Protein AF-A0A3P7LAH2-F1 (afdb_monomer_lite)

Secondary structure (DSSP, 8-state):
---HHHHHHHHHHHHHHHHHHTS-HHHHHHHHHHHHHHHHH-B-TTSPBPS-EEETTTTEEE----------SSHHHHHHHHHHHHHHHHHHHHHHHHHHHHHHHHHHHHHHHHHHHHHHHHHHHHHHHHHHHHHHHHHHHHHHHHHHHHHHHHHHHHHHHHHHHHHHHHHHHHHHHHHHHHHHHHHHHHHHHHHHHHHHHHH-S-------------------------------PPPPPP--------

Sequence (250 aa):
QPDFVGDFCKAIAARVRGIVASVNFDRFHKNSASLIRQSVFGVDAEGKIRDRLVFPQNNLVVTSVDVQAVEPVDQRTRDALQKSVQLAIEITSNSQEAAARQEAERLDQEARGKLERQRIEDEAKAEEARRGLLELQVQLAALESTGQAKAEAQSRVDAALISTQAEDAELERLKIAREAELDYIQKKNQLELEHKKQDATLITDGRTPVNLLDATSGLIGQARSAVHVPQPEGQVALPEPTTEEADDDA

InterPro domains:
  IPR021870 Major vault protein, shoulder domain [PF11978] (2-74)
  IPR036013 Band 7/SPFH domain superfamily [G3DSA:3.30.479.30] (1-73)
  IPR039059 Major vault protein [PTHR14165] (2-200)

Foldseek 3Di:
DDDPPVVLCVVLVVLLVVQVVVDDPVVCVVCVQVSSQCSRQPADPVRDRDQWDADPVPRDIDRDDDDPDDDDPDPVVVVVVVVVVVVVVVVVVVVVVVVVVVVVVVVVVVVVVVVVVVVVVVVVVVVVVVVVVVVVVVVVVVVVVVVVVVVVVVVVVVVVVVVVVVVVVVVVVVVVVVVVVVVVVVVVVVVVVVVVVVVVVVVPPDDDDDDDDDDDDDDDDDDDDDDDDDDDDDDDDDDDDDDDDDDDDD

Organism: Dibothriocephalus latus (NCBI:txid60516)

Structure (mmCIF, N/CA/C/O backbone):
data_AF-A0A3P7LAH2-F1
#
_entry.id   AF-A0A3P7LAH2-F1
#
loop_
_atom_site.group_PDB
_atom_site.id
_atom_site.type_symbol
_atom_site.label_atom_id
_atom_site.label_alt_id
_atom_site.label_comp_id
_atom_site.label_asym_id
_atom_site.label_entity_id
_atom_site.label_seq_id
_atom_site.pdbx_PDB_ins_code
_atom_site.Cartn_x
_atom_site.Cartn_y
_atom_site.Cartn_z
_atom_site.occupancy
_atom_site.B_iso_or_equiv
_atom_site.auth_seq_id
_atom_site.auth_comp_id
_atom_site.auth_asym_id
_atom_site.auth_atom_id
_atom_site.pdbx_PDB_model_num
ATOM 1 N N . GLN A 1 1 ? 37.368 -0.629 -63.666 1.00 65.31 1 GLN A N 1
ATOM 2 C CA . GLN A 1 1 ? 35.919 -0.574 -63.955 1.00 65.31 1 GLN A CA 1
ATOM 3 C C . GLN A 1 1 ? 35.291 0.377 -62.942 1.00 65.31 1 GLN A C 1
ATOM 5 O O . GLN A 1 1 ? 35.702 0.294 -61.790 1.00 65.31 1 GLN A O 1
ATOM 10 N N . PRO A 1 2 ? 34.419 1.322 -63.334 1.00 78.38 2 PRO A N 1
ATOM 11 C CA . PRO A 1 2 ? 33.764 2.217 -62.378 1.00 78.38 2 PRO A CA 1
ATOM 12 C C . PRO A 1 2 ? 32.890 1.414 -61.400 1.00 78.38 2 PRO A C 1
ATOM 14 O O . PRO A 1 2 ? 32.080 0.593 -61.831 1.00 78.38 2 PRO A O 1
ATOM 17 N N . ASP A 1 3 ? 33.087 1.632 -60.097 1.00 88.31 3 ASP A N 1
ATOM 18 C CA . ASP A 1 3 ? 32.394 0.931 -59.009 1.00 88.31 3 ASP A CA 1
ATOM 19 C C . ASP A 1 3 ? 31.212 1.767 -58.501 1.00 88.31 3 ASP A C 1
ATOM 21 O O . ASP A 1 3 ? 31.319 2.562 -57.565 1.00 88.31 3 ASP A O 1
ATOM 25 N N . PHE A 1 4 ? 30.061 1.588 -59.149 1.00 86.00 4 PHE A N 1
ATOM 26 C CA . PHE A 1 4 ? 28.846 2.325 -58.814 1.00 86.00 4 PHE A CA 1
ATOM 27 C C . PHE A 1 4 ? 28.321 2.015 -57.402 1.00 86.00 4 PHE A C 1
ATOM 29 O O . PHE A 1 4 ? 27.677 2.874 -56.801 1.00 86.00 4 PHE A O 1
ATOM 36 N N . VAL A 1 5 ? 28.597 0.819 -56.865 1.00 89.06 5 VAL A N 1
ATOM 37 C CA . VAL A 1 5 ? 28.194 0.422 -55.507 1.00 89.06 5 VAL A CA 1
ATOM 38 C C . VAL A 1 5 ? 29.093 1.103 -54.484 1.00 89.06 5 VAL A C 1
ATOM 40 O O . VAL A 1 5 ? 28.596 1.678 -53.518 1.00 89.06 5 VAL A O 1
ATOM 43 N N . GLY A 1 6 ? 30.408 1.098 -54.705 1.00 90.75 6 GLY A N 1
ATOM 44 C CA . GLY A 1 6 ? 31.365 1.781 -53.842 1.00 90.75 6 GLY A CA 1
ATOM 45 C C . GLY A 1 6 ? 31.110 3.284 -53.761 1.00 90.75 6 GLY A C 1
ATOM 46 O O . GLY A 1 6 ? 31.100 3.848 -52.664 1.00 90.75 6 GLY A O 1
ATOM 47 N N . ASP A 1 7 ? 30.847 3.937 -54.892 1.00 88.31 7 ASP A N 1
ATOM 48 C CA . ASP A 1 7 ? 30.568 5.376 -54.926 1.00 88.31 7 ASP A CA 1
ATOM 49 C C . ASP A 1 7 ? 29.209 5.723 -54.297 1.00 88.31 7 ASP A C 1
ATOM 51 O O . ASP A 1 7 ? 29.104 6.702 -53.550 1.00 88.31 7 ASP A O 1
ATOM 55 N N . PHE A 1 8 ? 28.199 4.867 -54.486 1.00 89.88 8 PHE A N 1
ATOM 56 C CA . PHE A 1 8 ? 26.929 4.943 -53.763 1.00 89.88 8 PHE A CA 1
ATOM 57 C C . PHE A 1 8 ? 27.134 4.845 -52.241 1.00 89.88 8 PHE A C 1
ATOM 59 O O . PHE A 1 8 ? 26.742 5.749 -51.497 1.00 89.88 8 PHE A O 1
ATOM 66 N N . CYS A 1 9 ? 27.810 3.793 -51.772 1.00 91.25 9 CYS A N 1
ATOM 67 C CA . CYS A 1 9 ? 28.079 3.564 -50.354 1.00 91.25 9 CYS A CA 1
ATOM 68 C C . CYS A 1 9 ? 28.880 4.713 -49.728 1.00 91.25 9 CYS A C 1
ATOM 70 O O . CYS A 1 9 ? 28.566 5.145 -48.618 1.00 91.25 9 CYS A O 1
ATOM 72 N N . LYS A 1 10 ? 29.874 5.265 -50.436 1.00 92.81 10 LYS A N 1
ATOM 73 C CA . LYS A 1 10 ? 30.641 6.435 -49.974 1.00 92.81 10 LYS A CA 1
ATOM 74 C C . LYS A 1 10 ? 29.753 7.666 -49.794 1.00 92.81 10 LYS A C 1
ATOM 76 O O . LYS A 1 10 ? 29.856 8.330 -48.761 1.00 92.81 10 LYS A O 1
ATOM 81 N N . ALA A 1 11 ? 28.882 7.958 -50.762 1.00 90.19 11 ALA A N 1
ATOM 82 C CA . ALA A 1 11 ? 27.984 9.111 -50.708 1.00 90.19 11 ALA A CA 1
ATOM 83 C C . ALA A 1 11 ? 26.969 8.999 -49.559 1.00 90.19 11 ALA A C 1
ATOM 85 O O . ALA A 1 11 ? 26.774 9.959 -48.808 1.00 90.19 11 ALA A O 1
ATOM 86 N N . ILE A 1 12 ? 26.366 7.820 -49.378 1.00 91.50 12 ILE A N 1
ATOM 87 C CA . ILE A 1 12 ? 25.438 7.555 -48.272 1.00 91.50 12 ILE A CA 1
ATOM 88 C C . ILE A 1 12 ? 26.154 7.631 -46.925 1.00 91.50 12 ILE A C 1
ATOM 90 O O . ILE A 1 12 ? 25.698 8.337 -46.027 1.00 91.50 12 ILE A O 1
ATOM 94 N N . ALA A 1 13 ? 27.311 6.980 -46.787 1.00 93.00 13 ALA A N 1
ATOM 95 C CA . ALA A 1 13 ? 28.065 6.989 -45.541 1.00 93.00 13 ALA A CA 1
ATOM 96 C C . ALA A 1 13 ? 28.515 8.404 -45.144 1.00 93.00 13 ALA A C 1
ATOM 98 O O . ALA A 1 13 ? 28.492 8.743 -43.963 1.00 93.00 13 ALA A O 1
ATOM 99 N N . ALA A 1 14 ? 28.889 9.253 -46.108 1.00 94.00 14 ALA A N 1
ATOM 100 C CA . ALA A 1 14 ? 29.231 10.649 -45.839 1.00 94.00 14 ALA A CA 1
ATOM 101 C C . ALA A 1 14 ? 28.034 11.448 -45.294 1.00 94.00 14 ALA A C 1
ATOM 103 O O . ALA A 1 14 ? 28.177 12.149 -44.293 1.00 94.00 14 ALA A O 1
ATOM 104 N N . ARG A 1 15 ? 26.846 11.291 -45.894 1.00 91.19 15 ARG A N 1
ATOM 105 C CA . ARG A 1 15 ? 25.603 11.933 -45.428 1.00 91.19 15 ARG A CA 1
ATOM 106 C C . ARG A 1 15 ? 25.209 11.460 -44.029 1.00 91.19 15 ARG A C 1
ATOM 108 O O . ARG A 1 15 ? 24.946 12.279 -43.146 1.00 91.19 15 ARG A O 1
ATOM 115 N N . VAL A 1 16 ? 25.235 10.146 -43.795 1.00 92.81 16 VAL A N 1
ATOM 116 C CA . VAL A 1 16 ? 24.921 9.558 -42.484 1.00 92.81 16 VAL A CA 1
ATOM 117 C C . VAL A 1 16 ? 25.906 10.041 -41.417 1.00 92.81 16 VAL A C 1
ATOM 119 O O . VAL A 1 16 ? 25.477 10.510 -40.368 1.00 92.81 16 VAL A O 1
ATOM 122 N N . ARG A 1 17 ? 27.217 10.030 -41.686 1.00 93.44 17 ARG A N 1
ATOM 123 C CA . ARG A 1 17 ? 28.209 10.570 -40.739 1.00 93.44 17 ARG A CA 1
ATOM 124 C C . ARG A 1 17 ? 27.983 12.053 -40.437 1.00 93.44 17 ARG A C 1
ATOM 126 O O . ARG A 1 17 ? 28.103 12.448 -39.282 1.00 93.44 17 ARG A O 1
ATOM 133 N N . GLY A 1 18 ? 27.618 12.848 -41.444 1.00 93.00 18 GLY A N 1
ATOM 134 C CA . GLY A 1 18 ? 27.330 14.274 -41.279 1.00 93.00 18 GLY A CA 1
ATOM 135 C C . GLY A 1 18 ? 26.170 14.545 -40.317 1.00 93.00 18 GLY A C 1
ATOM 136 O O . GLY A 1 18 ? 26.316 15.355 -39.406 1.00 93.00 18 GLY A O 1
ATOM 137 N N . ILE A 1 19 ? 25.043 13.835 -40.467 1.00 90.12 19 ILE A N 1
ATOM 138 C CA . ILE A 1 19 ? 23.894 14.028 -39.566 1.00 90.12 19 ILE A CA 1
ATOM 139 C C . ILE A 1 19 ? 24.183 13.496 -38.160 1.00 90.12 19 ILE A C 1
ATOM 141 O O . ILE A 1 19 ? 23.848 14.161 -37.183 1.00 90.12 19 ILE A O 1
ATOM 145 N N . VAL A 1 20 ? 24.850 12.343 -38.040 1.00 90.81 20 VAL A N 1
ATOM 146 C CA . VAL A 1 20 ? 25.156 11.724 -36.739 1.00 90.81 20 VAL A CA 1
ATOM 147 C C . VAL A 1 20 ? 26.080 12.617 -35.916 1.00 90.81 20 VAL A C 1
ATOM 149 O O . VAL A 1 20 ? 25.853 12.779 -34.725 1.00 90.81 20 VAL A O 1
ATOM 152 N N . ALA A 1 21 ? 27.063 13.267 -36.546 1.00 92.06 21 ALA A N 1
ATOM 153 C CA . ALA A 1 21 ? 27.954 14.207 -35.865 1.00 92.06 21 ALA A CA 1
ATOM 154 C C . ALA A 1 21 ? 27.235 15.467 -35.344 1.00 92.06 21 ALA A C 1
ATOM 156 O O . ALA A 1 21 ? 27.718 16.114 -34.420 1.00 92.06 21 ALA A O 1
ATOM 157 N N . SER A 1 22 ? 26.085 15.819 -35.927 1.00 91.56 22 SER A N 1
ATOM 158 C CA . SER A 1 22 ? 25.303 17.007 -35.553 1.00 91.56 22 SER A CA 1
ATOM 159 C C . SER A 1 22 ? 24.262 16.760 -34.453 1.00 91.56 22 SER A C 1
ATOM 161 O O . SER A 1 22 ? 23.630 17.704 -33.978 1.00 91.56 22 SER A O 1
ATOM 163 N N . VAL A 1 23 ? 24.052 15.503 -34.047 1.00 93.31 23 VAL A N 1
ATOM 164 C CA . VAL A 1 23 ? 22.975 15.094 -33.136 1.00 93.31 23 VAL A CA 1
ATOM 165 C C . VAL A 1 23 ? 23.560 14.389 -31.913 1.00 93.31 23 VAL A C 1
ATOM 167 O O . VAL A 1 23 ? 24.483 13.591 -32.021 1.00 93.31 23 VAL A O 1
ATOM 170 N N . ASN A 1 24 ? 23.001 14.659 -30.729 1.00 93.19 24 ASN A N 1
ATOM 171 C CA . ASN A 1 24 ? 23.413 13.973 -29.504 1.00 93.19 24 ASN A CA 1
ATOM 172 C C . ASN A 1 24 ? 23.038 12.478 -29.543 1.00 93.19 24 ASN A C 1
ATOM 174 O O . ASN A 1 24 ? 22.011 12.101 -30.114 1.00 93.19 24 ASN A O 1
ATOM 178 N N . PHE A 1 25 ? 23.831 11.647 -28.868 1.00 87.94 25 PHE A N 1
ATOM 179 C CA . PHE A 1 25 ? 23.692 10.195 -28.829 1.00 87.94 25 PHE A CA 1
ATOM 180 C C . PHE A 1 25 ? 22.267 9.738 -28.487 1.00 87.94 25 PHE A C 1
ATOM 182 O O . PHE A 1 25 ? 21.692 8.964 -29.242 1.00 87.94 25 PHE A O 1
ATOM 189 N N . ASP A 1 26 ? 21.657 10.258 -27.415 1.00 88.44 26 ASP A N 1
ATOM 190 C CA . ASP A 1 26 ? 20.308 9.845 -26.987 1.00 88.44 26 ASP A CA 1
ATOM 191 C C . ASP A 1 26 ? 19.237 10.142 -28.052 1.00 88.44 26 ASP A C 1
ATOM 193 O O . ASP A 1 26 ? 18.391 9.304 -28.373 1.00 88.44 26 ASP A O 1
ATOM 197 N N . ARG A 1 27 ? 19.319 11.321 -28.682 1.00 91.81 27 ARG A N 1
ATOM 198 C CA . ARG A 1 27 ? 18.391 11.719 -29.749 1.00 91.81 27 ARG A CA 1
ATOM 199 C C . ARG A 1 27 ? 18.562 10.847 -30.989 1.00 91.81 27 ARG A C 1
ATOM 201 O O . ARG A 1 27 ? 17.560 10.513 -31.623 1.00 91.81 27 ARG A O 1
ATOM 208 N N . PHE A 1 28 ? 19.800 10.486 -31.324 1.00 92.25 28 PHE A N 1
ATOM 209 C CA . PHE A 1 28 ? 20.081 9.558 -32.411 1.00 92.25 28 PHE A CA 1
ATOM 210 C C . PHE A 1 28 ? 19.610 8.140 -32.076 1.00 92.25 28 PHE A C 1
ATOM 212 O O . PHE A 1 28 ? 18.950 7.525 -32.902 1.00 92.25 28 PHE A O 1
ATOM 219 N N . HIS A 1 29 ? 19.848 7.647 -30.862 1.00 88.06 29 HIS A N 1
ATOM 220 C CA . HIS A 1 29 ? 19.450 6.307 -30.433 1.00 88.06 29 HIS A CA 1
ATOM 221 C C . HIS A 1 29 ? 17.925 6.115 -30.448 1.00 88.06 29 HIS A C 1
ATOM 223 O O . HIS A 1 29 ? 17.440 5.065 -30.860 1.00 88.06 29 HIS A O 1
ATOM 229 N N . LYS A 1 30 ? 17.151 7.137 -30.060 1.00 89.62 30 LYS A N 1
ATOM 230 C CA . LYS A 1 30 ? 15.677 7.093 -30.080 1.00 89.62 30 LYS A CA 1
ATOM 231 C C . LYS A 1 30 ? 15.069 7.252 -31.480 1.00 89.62 30 LYS A C 1
ATOM 233 O O . LYS A 1 30 ? 13.996 6.720 -31.729 1.00 89.62 30 LYS A O 1
ATOM 238 N N . ASN A 1 31 ? 15.733 7.978 -32.388 1.00 91.62 31 ASN A N 1
ATOM 239 C CA . ASN A 1 31 ? 15.165 8.387 -33.686 1.00 91.62 31 ASN A CA 1
ATOM 240 C C . ASN A 1 31 ? 16.043 8.016 -34.898 1.00 91.62 31 ASN A C 1
ATOM 242 O O . ASN A 1 31 ? 15.966 8.664 -35.947 1.00 91.62 31 ASN A O 1
ATOM 246 N N . SER A 1 32 ? 16.895 6.999 -34.766 1.00 91.00 32 SER A N 1
ATOM 247 C CA . SER A 1 32 ? 17.947 6.652 -35.735 1.00 91.00 32 SER A CA 1
ATOM 248 C C . SER A 1 32 ? 17.402 6.429 -37.145 1.00 91.00 32 SER A C 1
ATOM 250 O O . SER A 1 32 ? 17.910 7.013 -38.103 1.00 91.00 32 SER A O 1
ATOM 252 N N . ALA A 1 33 ? 16.316 5.662 -37.271 1.00 89.88 33 ALA A N 1
ATOM 253 C CA . ALA A 1 33 ? 15.676 5.364 -38.550 1.00 89.88 33 ALA A CA 1
ATOM 254 C C . ALA A 1 33 ? 15.206 6.634 -39.282 1.00 89.88 33 ALA A C 1
ATOM 256 O O . ALA A 1 33 ? 15.474 6.806 -40.473 1.00 89.88 33 ALA A O 1
ATOM 257 N N . SER A 1 34 ? 14.557 7.558 -38.567 1.00 89.94 34 SER A N 1
ATOM 258 C CA . SER A 1 34 ? 14.063 8.808 -39.155 1.00 89.94 34 SER A CA 1
ATOM 259 C C . SER A 1 34 ? 15.210 9.737 -39.558 1.00 89.94 34 SER A C 1
ATOM 261 O O . SER A 1 34 ? 15.182 10.309 -40.646 1.00 89.94 34 SER A O 1
ATOM 263 N N . LEU A 1 35 ? 16.233 9.873 -38.708 1.00 91.06 35 LEU A N 1
ATOM 264 C CA . LEU A 1 35 ? 17.375 10.760 -38.955 1.00 91.06 35 LEU A CA 1
ATOM 265 C C . LEU A 1 35 ? 18.241 10.278 -40.126 1.00 91.06 35 LEU A C 1
ATOM 267 O O . LEU A 1 35 ? 18.669 11.084 -40.954 1.00 91.06 35 LEU A O 1
ATOM 271 N N . ILE A 1 36 ? 18.469 8.965 -40.233 1.00 91.06 36 ILE A N 1
ATOM 272 C CA . ILE A 1 36 ? 19.218 8.373 -41.348 1.00 91.06 36 ILE A CA 1
ATOM 273 C C . ILE A 1 36 ? 18.454 8.563 -42.659 1.00 91.06 36 ILE A C 1
ATOM 275 O O . ILE A 1 36 ? 19.038 9.034 -43.636 1.00 91.06 36 ILE A O 1
ATOM 279 N N . ARG A 1 37 ? 17.144 8.281 -42.685 1.00 89.69 37 ARG A N 1
ATOM 280 C CA . ARG A 1 37 ? 16.319 8.488 -43.886 1.00 89.69 37 ARG A CA 1
ATOM 281 C C . ARG A 1 37 ? 16.299 9.952 -44.317 1.00 89.69 37 ARG A C 1
ATOM 283 O O . ARG A 1 37 ? 16.520 10.239 -45.491 1.00 89.69 37 ARG A O 1
ATOM 290 N N . GLN A 1 38 ? 16.112 10.876 -43.375 1.00 90.25 38 GLN A N 1
ATOM 291 C CA . GLN A 1 38 ? 16.135 12.311 -43.656 1.00 90.25 38 GLN A CA 1
ATOM 292 C C . GLN A 1 38 ? 17.477 12.759 -44.254 1.00 90.25 38 GLN A C 1
ATOM 294 O O . GLN A 1 38 ? 17.497 13.547 -45.195 1.00 90.25 38 GLN A O 1
ATOM 299 N N . SER A 1 39 ? 18.598 12.237 -43.752 1.00 90.25 39 SER A N 1
ATOM 300 C CA . SER A 1 39 ? 19.932 12.577 -44.261 1.00 90.25 39 SER A CA 1
ATOM 301 C C . SER A 1 39 ? 20.209 12.015 -45.662 1.00 90.25 39 SER A C 1
ATOM 303 O O . SER A 1 39 ? 20.806 12.687 -46.512 1.00 90.25 39 SER A O 1
ATOM 305 N N . VAL A 1 40 ? 19.742 10.795 -45.943 1.00 90.12 40 VAL A N 1
ATOM 306 C CA . VAL A 1 40 ? 19.933 10.159 -47.252 1.00 90.12 40 VAL A CA 1
ATOM 307 C C . VAL A 1 40 ? 19.099 10.842 -48.333 1.00 90.12 40 VAL A C 1
ATOM 309 O O . VAL A 1 40 ? 19.653 11.275 -49.345 1.00 90.12 40 VAL A O 1
ATOM 312 N N . PHE A 1 41 ? 17.791 10.972 -48.119 1.00 89.94 41 PHE A N 1
ATOM 313 C CA . PHE A 1 41 ? 16.872 11.481 -49.139 1.00 89.94 41 PHE A CA 1
ATOM 314 C C . PHE A 1 41 ? 16.781 13.013 -49.173 1.00 89.94 41 PHE A C 1
ATOM 316 O O . PHE A 1 41 ? 16.442 13.604 -50.202 1.00 89.94 41 PHE A O 1
ATOM 323 N N . GLY A 1 42 ? 17.144 13.671 -48.072 1.00 86.44 42 GLY A N 1
ATOM 324 C CA . GLY A 1 42 ? 16.936 15.099 -47.884 1.00 86.44 42 GLY A CA 1
ATOM 325 C C . GLY A 1 42 ? 15.468 15.444 -47.634 1.00 86.44 42 GLY A C 1
ATOM 326 O O . GLY A 1 42 ? 14.573 14.600 -47.711 1.00 86.44 42 GLY A O 1
ATOM 327 N N . VAL A 1 43 ? 15.238 16.720 -47.343 1.00 85.88 43 VAL A N 1
ATOM 328 C CA . VAL A 1 43 ? 13.902 17.298 -47.190 1.00 85.88 43 VAL A CA 1
ATOM 329 C C . VAL A 1 43 ? 13.507 18.060 -48.453 1.00 85.88 43 VAL A C 1
ATOM 331 O O . VAL A 1 43 ? 14.363 18.604 -49.160 1.00 85.88 43 VAL A O 1
ATOM 334 N N . ASP A 1 44 ? 12.220 18.062 -48.773 1.00 84.38 44 ASP A N 1
ATOM 335 C CA . ASP A 1 44 ? 11.642 18.964 -49.764 1.00 84.38 44 ASP A CA 1
ATOM 336 C C . ASP A 1 44 ? 11.399 20.373 -49.185 1.00 84.38 44 ASP A C 1
ATOM 338 O O . ASP A 1 44 ? 11.741 20.665 -48.037 1.00 84.38 44 ASP A O 1
ATOM 342 N N . ALA A 1 45 ? 10.856 21.273 -50.010 1.00 77.81 45 ALA A N 1
ATOM 343 C CA . ALA A 1 45 ? 10.550 22.651 -49.617 1.00 77.81 45 ALA A CA 1
ATOM 344 C C . ALA A 1 45 ? 9.422 22.748 -48.569 1.00 77.81 45 ALA A C 1
ATOM 346 O O . ALA A 1 45 ? 9.247 23.796 -47.955 1.00 77.81 45 ALA A O 1
ATOM 347 N N . GLU A 1 46 ? 8.689 21.655 -48.349 1.00 77.00 46 GLU A N 1
ATOM 348 C CA . GLU A 1 46 ? 7.573 21.527 -47.409 1.00 77.00 46 GLU A CA 1
ATOM 349 C C . GLU A 1 46 ? 8.008 20.816 -46.109 1.00 77.00 46 GLU A C 1
ATOM 351 O O . GLU A 1 46 ? 7.212 20.638 -45.188 1.00 77.00 46 GLU A O 1
ATOM 356 N N . GLY A 1 47 ? 9.289 20.438 -46.004 1.00 77.62 47 GLY A N 1
ATOM 357 C CA . GLY A 1 47 ? 9.881 19.790 -44.834 1.00 77.62 47 GLY A CA 1
ATOM 358 C C . GLY A 1 47 ? 9.666 18.275 -44.761 1.00 77.62 47 GLY A C 1
ATOM 359 O O . GLY A 1 47 ? 10.050 17.658 -43.764 1.00 77.62 47 GLY A O 1
ATOM 360 N N . LYS A 1 48 ? 9.095 17.649 -45.793 1.00 83.06 48 LYS A N 1
ATOM 361 C CA . LYS A 1 48 ? 8.865 16.204 -45.865 1.00 83.06 48 LYS A CA 1
ATOM 362 C C . LYS A 1 48 ? 10.076 15.489 -46.475 1.00 83.06 48 LYS A C 1
ATOM 364 O O . LYS A 1 48 ? 10.811 16.026 -47.304 1.00 83.06 48 LYS A O 1
ATOM 369 N N . ILE A 1 49 ? 10.331 14.264 -46.011 1.00 81.94 49 ILE A N 1
ATOM 370 C CA . ILE A 1 49 ? 11.434 13.429 -46.506 1.00 81.94 49 ILE A CA 1
ATOM 371 C C . ILE A 1 49 ? 11.098 12.981 -47.930 1.00 81.94 49 ILE A C 1
ATOM 373 O O . ILE A 1 49 ? 10.007 12.470 -48.170 1.00 81.94 49 ILE A O 1
ATOM 377 N N . ARG A 1 50 ? 12.037 13.155 -48.864 1.00 83.12 50 ARG A N 1
ATOM 378 C CA . ARG A 1 50 ? 11.851 12.704 -50.250 1.00 83.12 50 ARG A CA 1
ATOM 379 C C . ARG A 1 50 ? 11.830 11.174 -50.335 1.00 83.12 50 ARG A C 1
ATOM 381 O O . ARG A 1 50 ? 12.542 10.496 -49.605 1.00 83.12 50 ARG A O 1
ATOM 388 N N . ASP A 1 51 ? 11.083 10.637 -51.293 1.00 82.81 51 ASP A N 1
ATOM 389 C CA . ASP A 1 51 ? 10.939 9.179 -51.454 1.00 82.81 51 ASP A CA 1
ATOM 390 C C . ASP A 1 51 ? 12.015 8.546 -52.348 1.00 82.81 51 ASP A C 1
ATOM 392 O O . ASP A 1 51 ? 12.143 7.326 -52.412 1.00 82.81 51 ASP A O 1
ATOM 396 N N . ARG A 1 52 ? 12.789 9.361 -53.077 1.00 87.00 52 ARG A N 1
ATOM 397 C CA . ARG A 1 52 ? 13.817 8.868 -54.000 1.00 87.00 52 ARG A CA 1
ATOM 398 C C . ARG A 1 52 ? 15.061 9.735 -54.025 1.00 87.00 52 ARG A C 1
ATOM 400 O O . ARG A 1 52 ? 14.975 10.962 -54.061 1.00 87.00 52 ARG A O 1
ATOM 407 N N . LEU A 1 53 ? 16.213 9.078 -54.087 1.00 87.25 53 LEU A N 1
ATOM 408 C CA . LEU A 1 53 ? 17.505 9.702 -54.355 1.00 87.25 53 LEU A CA 1
ATOM 409 C C . LEU A 1 53 ? 18.021 9.192 -55.702 1.00 87.25 53 LEU A C 1
ATOM 411 O O . LEU A 1 53 ? 18.132 7.984 -55.896 1.00 87.25 53 LEU A O 1
ATOM 415 N N . VAL A 1 54 ? 18.325 10.107 -56.624 1.00 88.06 54 VAL A N 1
ATOM 416 C CA . VAL A 1 54 ? 18.799 9.781 -57.977 1.00 88.06 54 VAL A CA 1
ATOM 417 C C . VAL A 1 54 ? 20.248 10.230 -58.134 1.00 88.06 54 VAL A C 1
ATOM 419 O O . VAL A 1 54 ? 20.567 11.391 -57.875 1.00 88.06 54 VAL A O 1
ATOM 422 N N . PHE A 1 55 ? 21.115 9.326 -58.587 1.00 87.88 55 PHE A N 1
ATOM 423 C CA . PHE A 1 55 ? 22.494 9.632 -58.960 1.00 87.88 55 PHE A CA 1
ATOM 424 C C . PHE A 1 55 ? 22.567 9.913 -60.470 1.00 87.88 55 PHE A C 1
ATOM 426 O O . PHE A 1 55 ? 22.405 8.993 -61.268 1.00 87.88 55 PHE A O 1
ATOM 433 N N . PRO A 1 56 ? 22.829 11.161 -60.903 1.00 86.69 56 PRO A N 1
ATOM 434 C CA . PRO A 1 56 ? 22.736 11.539 -62.317 1.00 86.69 56 PRO A CA 1
ATOM 435 C C . PRO A 1 56 ? 23.849 10.945 -63.196 1.00 86.69 56 PRO A C 1
ATOM 437 O O . PRO A 1 56 ? 23.719 10.914 -64.412 1.00 86.69 56 PRO A O 1
ATOM 440 N N . GLN A 1 57 ? 24.952 10.484 -62.599 1.00 84.88 57 GLN A N 1
ATOM 441 C CA . GLN A 1 57 ? 26.113 9.961 -63.332 1.00 84.88 57 GLN A CA 1
ATOM 442 C C . GLN A 1 57 ? 25.902 8.535 -63.860 1.00 84.88 57 GLN A C 1
ATOM 444 O O . GLN A 1 57 ? 26.507 8.150 -64.855 1.00 84.88 57 GLN A O 1
ATOM 449 N N . ASN A 1 58 ? 25.071 7.744 -63.183 1.00 86.25 58 ASN A N 1
ATOM 450 C CA . ASN A 1 58 ? 24.844 6.329 -63.483 1.00 86.25 58 ASN A CA 1
ATOM 451 C C . ASN A 1 58 ? 23.354 5.940 -63.450 1.00 86.25 58 ASN A C 1
ATOM 453 O O . ASN A 1 58 ? 23.034 4.763 -63.580 1.00 86.25 58 ASN A O 1
ATOM 457 N N . ASN A 1 59 ? 22.455 6.914 -63.266 1.00 86.81 59 ASN A N 1
ATOM 458 C CA . ASN A 1 59 ? 21.008 6.742 -63.123 1.00 86.81 59 ASN A CA 1
ATOM 459 C C . ASN A 1 59 ? 20.587 5.750 -62.023 1.00 86.81 59 ASN A C 1
ATOM 461 O O . ASN A 1 59 ? 19.491 5.193 -62.081 1.00 86.81 59 ASN A O 1
ATOM 465 N N . LEU A 1 60 ? 21.426 5.538 -61.001 1.00 88.75 60 LEU A N 1
ATOM 466 C CA . LEU A 1 60 ? 21.056 4.731 -59.842 1.00 88.75 60 LEU A CA 1
ATOM 467 C C . LEU A 1 60 ? 19.967 5.458 -59.045 1.00 88.75 60 LEU A C 1
ATOM 469 O O . LEU A 1 60 ? 20.144 6.612 -58.645 1.00 88.75 60 LEU A O 1
ATOM 473 N N . VAL A 1 61 ? 18.853 4.771 -58.796 1.00 90.19 61 VAL A N 1
ATOM 474 C CA . VAL A 1 61 ? 17.733 5.288 -58.007 1.00 90.19 61 VAL A CA 1
ATOM 475 C C . VAL A 1 61 ? 17.605 4.481 -56.728 1.00 90.19 61 VAL A C 1
ATOM 477 O O . VAL A 1 61 ? 17.445 3.265 -56.759 1.00 90.19 61 VAL A O 1
ATOM 480 N N . VAL A 1 62 ? 17.651 5.177 -55.599 1.00 89.31 62 VAL A N 1
ATOM 481 C CA . VAL A 1 62 ? 17.416 4.612 -54.271 1.00 89.31 62 VAL A CA 1
ATOM 482 C C . VAL A 1 62 ? 15.989 4.951 -53.878 1.00 89.31 62 VAL A C 1
ATOM 484 O O . VAL A 1 62 ? 15.623 6.126 -53.890 1.00 89.31 62 VAL A O 1
ATOM 487 N N . THR A 1 63 ? 15.198 3.940 -53.535 1.00 89.38 63 THR A N 1
ATOM 488 C CA . THR A 1 63 ? 13.774 4.072 -53.176 1.00 89.38 63 THR A CA 1
ATOM 489 C C . THR A 1 63 ? 13.521 3.924 -51.678 1.00 89.38 63 THR A C 1
ATOM 491 O O . THR A 1 63 ? 12.559 4.470 -51.151 1.00 89.38 63 THR A O 1
ATOM 494 N N . SER A 1 64 ? 14.371 3.183 -50.968 1.00 88.25 64 SER A N 1
ATOM 495 C CA . SER A 1 64 ? 14.272 2.991 -49.521 1.00 88.25 64 SER A CA 1
ATOM 496 C C . SER A 1 64 ? 15.647 2.728 -48.912 1.00 88.25 64 SER A C 1
ATOM 498 O O . SER A 1 64 ? 16.575 2.289 -49.591 1.00 88.25 64 SER A O 1
ATOM 500 N N . VAL A 1 65 ? 15.776 3.043 -47.623 1.00 88.56 65 VAL A N 1
ATOM 501 C CA . VAL A 1 65 ? 16.941 2.710 -46.801 1.00 88.56 65 VAL A CA 1
ATOM 502 C C . VAL A 1 65 ? 16.427 2.183 -45.475 1.00 88.56 65 VAL A C 1
ATOM 504 O O . VAL A 1 65 ? 15.704 2.893 -44.771 1.00 88.56 65 VAL A O 1
ATOM 507 N N . ASP A 1 66 ? 16.845 0.966 -45.146 1.00 90.44 66 ASP A N 1
ATOM 508 C CA . ASP A 1 66 ? 16.462 0.279 -43.921 1.00 90.44 66 ASP A CA 1
ATOM 509 C C . ASP A 1 66 ? 17.667 0.169 -42.988 1.00 90.44 66 ASP A C 1
ATOM 511 O O . ASP A 1 66 ? 18.760 -0.247 -43.380 1.00 90.44 66 ASP A O 1
ATOM 515 N N . VAL A 1 67 ? 17.467 0.574 -41.736 1.00 89.50 67 VAL A N 1
ATOM 516 C CA . VAL A 1 67 ? 18.485 0.496 -40.687 1.00 89.50 67 VAL A CA 1
ATOM 517 C C . VAL A 1 67 ? 18.302 -0.833 -39.969 1.00 89.50 67 VAL A C 1
ATOM 519 O O . VAL A 1 67 ? 17.341 -0.999 -39.226 1.00 89.50 67 VAL A O 1
ATOM 522 N N . GLN A 1 68 ? 19.204 -1.782 -40.212 1.00 89.56 68 GLN A N 1
ATOM 523 C CA . GLN A 1 68 ? 19.102 -3.127 -39.634 1.00 89.56 68 GLN A CA 1
ATOM 524 C C . GLN A 1 68 ? 19.532 -3.165 -38.166 1.00 89.56 68 GLN A C 1
ATOM 526 O O . GLN A 1 68 ? 18.858 -3.765 -37.336 1.00 89.56 68 GLN A O 1
ATOM 531 N N . ALA A 1 69 ? 20.650 -2.515 -37.846 1.00 88.44 69 ALA A N 1
ATOM 532 C CA . ALA A 1 69 ? 21.198 -2.476 -36.500 1.00 88.44 69 ALA A CA 1
ATOM 533 C C . ALA A 1 69 ? 21.988 -1.184 -36.279 1.00 88.44 69 ALA A C 1
ATOM 535 O O . ALA A 1 69 ? 22.629 -0.662 -37.195 1.00 88.44 69 ALA A O 1
ATOM 536 N N . VAL A 1 70 ? 21.953 -0.684 -35.045 1.00 88.12 70 VAL A N 1
ATOM 537 C CA . VAL A 1 70 ? 22.784 0.425 -34.575 1.00 88.12 70 VAL A CA 1
ATOM 538 C C . VAL A 1 70 ? 23.367 -0.005 -33.241 1.00 88.12 70 VAL A C 1
ATOM 540 O O . VAL A 1 70 ? 22.635 -0.140 -32.266 1.00 88.12 70 VAL A O 1
ATOM 543 N N . GLU A 1 71 ? 24.677 -0.222 -33.201 1.00 87.50 71 GLU A N 1
ATOM 544 C CA . GLU A 1 71 ? 25.373 -0.613 -31.980 1.00 87.50 71 GLU A CA 1
ATOM 545 C C . GLU A 1 71 ? 26.484 0.382 -31.637 1.00 87.50 71 GLU A C 1
ATOM 547 O O . GLU A 1 71 ? 27.207 0.836 -32.531 1.00 87.50 71 GLU A O 1
ATOM 552 N N . PRO A 1 72 ? 26.662 0.716 -30.347 1.00 89.31 72 PRO A N 1
ATOM 553 C CA . PRO A 1 72 ? 27.837 1.444 -29.909 1.00 89.31 72 PRO A CA 1
ATOM 554 C C . PRO A 1 72 ? 29.084 0.571 -30.101 1.00 89.31 72 PRO A C 1
ATOM 556 O O . PRO A 1 72 ? 29.127 -0.597 -29.701 1.00 89.31 72 PRO A O 1
ATOM 559 N N . VAL A 1 73 ? 30.107 1.169 -30.713 1.00 89.44 73 VAL A N 1
ATOM 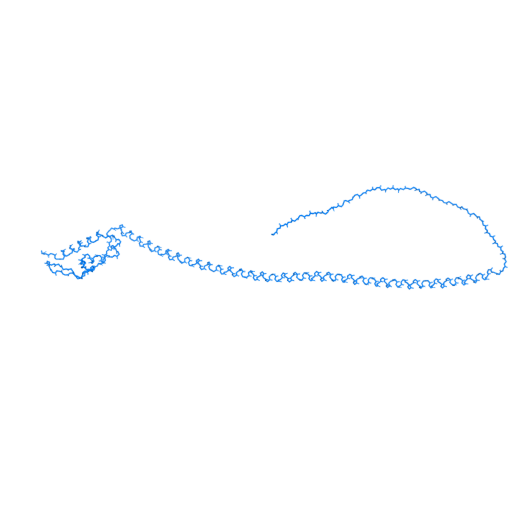560 C CA . VAL A 1 73 ? 31.408 0.523 -30.957 1.00 89.44 73 VAL A CA 1
ATOM 561 C C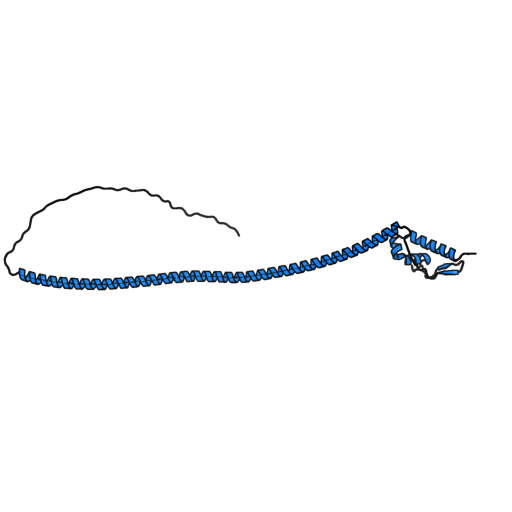 . VAL A 1 73 ? 32.235 0.452 -29.673 1.00 89.44 73 VAL A C 1
ATOM 563 O O . VAL A 1 73 ? 32.982 -0.496 -29.464 1.00 89.44 73 VAL A O 1
ATOM 566 N N . ASP A 1 74 ? 32.096 1.452 -28.803 1.00 92.19 74 ASP A N 1
ATOM 567 C CA . ASP A 1 74 ? 32.821 1.516 -27.540 1.00 92.19 74 ASP A CA 1
ATOM 568 C C . ASP A 1 74 ? 32.169 0.626 -26.471 1.00 92.19 74 ASP A C 1
ATOM 570 O O . ASP A 1 74 ? 30.993 0.790 -26.123 1.00 92.19 74 ASP A O 1
ATOM 574 N N . GLN A 1 75 ? 32.961 -0.293 -25.915 1.00 92.69 75 GLN A N 1
ATOM 575 C CA . GLN A 1 75 ? 32.508 -1.247 -24.904 1.00 92.69 75 GLN A CA 1
ATOM 576 C C . GLN A 1 75 ? 32.012 -0.540 -23.638 1.00 92.69 75 GLN A C 1
ATOM 578 O O . GLN A 1 75 ? 30.985 -0.924 -23.085 1.00 92.69 75 GLN A O 1
ATOM 583 N N . ARG A 1 76 ? 32.680 0.541 -23.209 1.00 94.12 76 ARG A N 1
ATOM 584 C CA . ARG A 1 76 ? 32.263 1.288 -22.010 1.00 94.12 76 ARG A CA 1
ATOM 585 C C . ARG A 1 76 ? 30.876 1.897 -22.189 1.00 94.12 76 ARG A C 1
ATOM 587 O O . ARG A 1 76 ? 30.070 1.864 -21.263 1.00 94.12 76 ARG A O 1
ATOM 594 N N . THR A 1 77 ? 30.585 2.412 -23.381 1.00 89.31 77 THR A N 1
ATOM 595 C CA . THR A 1 77 ? 29.261 2.940 -23.732 1.00 89.31 77 THR A CA 1
ATOM 596 C C . THR A 1 77 ? 28.192 1.841 -23.718 1.00 89.31 77 THR A C 1
ATOM 598 O O . THR A 1 77 ? 27.102 2.062 -23.193 1.00 89.31 77 THR A O 1
ATOM 601 N N . ARG A 1 78 ? 28.503 0.636 -24.219 1.00 90.56 78 ARG A N 1
ATOM 602 C CA . ARG A 1 78 ? 27.601 -0.529 -24.150 1.00 90.56 78 ARG A CA 1
ATOM 603 C C . ARG A 1 78 ? 27.278 -0.907 -22.701 1.00 90.56 78 ARG A C 1
ATOM 605 O O . ARG A 1 78 ? 26.105 -1.020 -22.347 1.00 90.56 78 ARG A O 1
ATOM 612 N N . ASP A 1 79 ? 28.301 -1.017 -21.858 1.00 93.38 79 ASP A N 1
ATOM 613 C CA . ASP A 1 79 ? 28.143 -1.376 -20.445 1.00 93.38 79 ASP A CA 1
ATOM 614 C C . ASP A 1 79 ? 27.358 -0.299 -19.672 1.00 93.38 79 ASP A C 1
ATOM 616 O O . ASP A 1 79 ? 26.524 -0.613 -18.821 1.00 93.38 79 ASP A O 1
ATOM 620 N N . ALA A 1 80 ? 27.591 0.985 -19.975 1.00 91.69 80 ALA A N 1
ATOM 621 C CA . ALA A 1 80 ? 26.863 2.101 -19.374 1.00 91.69 80 ALA A CA 1
ATOM 622 C C . ALA A 1 80 ? 25.367 2.075 -19.730 1.00 91.69 80 ALA A C 1
ATOM 624 O O . ALA A 1 80 ? 24.525 2.288 -18.856 1.00 91.69 80 ALA A O 1
ATOM 625 N N . LEU A 1 81 ? 25.027 1.756 -20.983 1.00 89.75 81 LEU A N 1
ATOM 626 C CA . LEU A 1 81 ? 23.634 1.598 -21.408 1.00 89.75 81 LEU A CA 1
ATOM 627 C C . LEU A 1 81 ? 22.966 0.412 -20.718 1.00 89.75 81 LEU A C 1
ATOM 629 O O . LEU A 1 81 ? 21.849 0.551 -20.226 1.00 89.75 81 LEU A O 1
ATOM 633 N N . GLN A 1 82 ? 23.657 -0.725 -20.605 1.00 90.75 82 GLN A N 1
ATOM 634 C CA . GLN A 1 82 ? 23.124 -1.893 -19.904 1.00 90.75 82 GLN A CA 1
ATOM 635 C C . GLN A 1 82 ? 22.841 -1.589 -18.425 1.00 90.75 82 GLN A C 1
ATOM 637 O O . GLN A 1 82 ? 21.775 -1.936 -17.917 1.00 90.75 82 GLN A O 1
ATOM 642 N N . LYS A 1 83 ? 23.747 -0.874 -17.745 1.00 95.69 83 LYS A N 1
ATOM 643 C CA . LYS A 1 83 ? 23.518 -0.401 -16.369 1.00 95.69 83 LYS A CA 1
ATOM 644 C C . LYS A 1 83 ? 22.333 0.558 -16.280 1.00 95.69 83 LYS A C 1
ATOM 646 O O . LYS A 1 83 ? 21.535 0.443 -15.358 1.00 95.69 83 LYS A O 1
ATOM 651 N N . SER A 1 84 ? 22.183 1.471 -17.240 1.00 93.56 84 SER A N 1
ATOM 652 C CA . SER A 1 84 ? 21.035 2.382 -17.281 1.00 93.56 84 SER A CA 1
ATOM 653 C C . SER A 1 84 ? 19.707 1.636 -17.430 1.00 93.56 84 SER A C 1
ATOM 655 O O . SER A 1 84 ? 18.729 2.024 -16.797 1.00 93.56 84 SER A O 1
ATOM 657 N N . VAL A 1 85 ? 19.658 0.573 -18.239 1.00 93.19 85 VAL A N 1
ATOM 658 C CA . VAL A 1 85 ? 18.458 -0.269 -18.383 1.00 93.19 85 VAL A CA 1
ATOM 659 C C . VAL A 1 85 ? 18.154 -0.997 -17.075 1.00 93.19 85 VAL A C 1
ATOM 661 O O . VAL A 1 85 ? 17.008 -0.989 -16.633 1.00 93.19 85 VAL A O 1
ATOM 664 N N . GLN A 1 86 ? 19.173 -1.560 -16.420 1.00 95.12 86 GLN A N 1
ATOM 665 C CA . GLN A 1 86 ? 19.011 -2.212 -15.119 1.00 95.12 86 GLN A CA 1
ATOM 666 C C . GLN A 1 86 ? 18.433 -1.251 -14.070 1.00 95.12 86 GLN A C 1
ATOM 668 O O . GLN A 1 86 ? 17.469 -1.595 -13.391 1.00 95.12 86 GLN A O 1
ATOM 673 N N . LEU A 1 87 ? 18.976 -0.033 -13.984 1.00 97.19 87 LEU A N 1
ATOM 674 C CA . LEU A 1 87 ? 18.478 0.999 -13.073 1.00 97.19 87 LEU A CA 1
ATOM 675 C C . LEU A 1 87 ? 17.045 1.419 -13.411 1.00 97.19 87 LEU A C 1
ATOM 677 O O . LEU A 1 87 ? 16.246 1.627 -12.508 1.00 97.19 87 LEU A O 1
ATOM 681 N N . ALA A 1 88 ? 16.690 1.523 -14.694 1.00 94.88 88 ALA A N 1
ATOM 682 C CA . ALA A 1 88 ? 15.321 1.844 -15.090 1.00 94.88 88 ALA A CA 1
ATOM 683 C C . ALA A 1 88 ? 14.332 0.763 -14.624 1.00 94.88 88 ALA A C 1
ATOM 685 O O . ALA A 1 88 ? 13.281 1.095 -14.079 1.00 94.88 88 ALA A O 1
ATOM 686 N N . ILE A 1 89 ? 14.691 -0.517 -14.775 1.00 95.50 89 ILE A N 1
ATOM 687 C CA . ILE A 1 89 ? 13.882 -1.641 -14.283 1.00 95.50 89 ILE A CA 1
ATOM 688 C C . ILE A 1 89 ? 13.746 -1.563 -12.762 1.00 95.50 89 ILE A C 1
ATOM 690 O O . ILE A 1 89 ? 12.633 -1.641 -12.246 1.00 95.50 89 ILE A O 1
ATOM 694 N N . GLU A 1 90 ? 14.848 -1.341 -12.051 1.00 97.06 90 GLU A N 1
ATOM 695 C CA . GLU A 1 90 ? 14.850 -1.209 -10.595 1.00 97.06 90 GLU A CA 1
ATOM 696 C C . GLU A 1 90 ? 13.971 -0.045 -10.123 1.00 97.06 90 GLU A C 1
ATOM 698 O O . GLU A 1 90 ? 13.141 -0.227 -9.239 1.00 97.06 90 GLU A O 1
ATOM 703 N N . ILE A 1 91 ? 14.062 1.125 -10.760 1.00 97.12 91 ILE A N 1
ATOM 704 C CA . ILE A 1 91 ? 13.208 2.280 -10.452 1.00 97.12 91 ILE A CA 1
ATOM 705 C C . ILE A 1 91 ? 11.735 1.930 -10.670 1.00 97.12 91 ILE A C 1
ATOM 707 O O . ILE A 1 91 ? 10.905 2.229 -9.813 1.00 97.12 91 ILE A O 1
ATOM 711 N N . THR A 1 92 ? 11.393 1.276 -11.785 1.00 97.44 92 THR A N 1
ATOM 712 C CA . THR A 1 92 ? 10.001 0.875 -12.039 1.00 97.44 92 THR A CA 1
ATOM 713 C C . THR A 1 92 ? 9.506 -0.168 -11.039 1.00 97.44 92 THR A C 1
ATOM 715 O O . THR A 1 92 ? 8.376 -0.058 -10.571 1.00 97.44 92 THR A O 1
ATOM 718 N N . SER A 1 93 ? 10.355 -1.121 -10.649 1.00 97.50 93 SER A N 1
ATOM 719 C CA . SER A 1 93 ? 10.041 -2.142 -9.647 1.00 97.50 93 SER A CA 1
ATOM 720 C C . SER A 1 93 ? 9.834 -1.517 -8.268 1.00 97.50 93 SER A C 1
ATOM 722 O O . SER A 1 93 ? 8.798 -1.730 -7.646 1.00 97.50 93 SER A O 1
ATOM 724 N N . ASN A 1 94 ? 10.767 -0.673 -7.824 1.00 97.38 94 ASN A N 1
ATOM 725 C CA . ASN A 1 94 ? 10.690 0.027 -6.542 1.00 97.38 94 ASN A CA 1
ATOM 726 C C . ASN A 1 94 ? 9.483 0.971 -6.493 1.00 97.38 94 ASN A C 1
ATOM 728 O O . ASN A 1 94 ? 8.825 1.081 -5.463 1.00 97.38 94 ASN A O 1
ATOM 732 N N . SER A 1 95 ? 9.153 1.630 -7.607 1.00 97.62 95 SER A N 1
ATOM 733 C CA . SER A 1 95 ? 7.958 2.471 -7.702 1.00 97.62 95 SER A CA 1
ATOM 734 C C . SER A 1 95 ? 6.669 1.659 -7.572 1.00 97.62 95 SER A C 1
ATOM 736 O O . SER A 1 95 ? 5.732 2.123 -6.925 1.00 97.62 95 SER A O 1
ATOM 738 N N . GLN A 1 96 ? 6.599 0.473 -8.181 1.00 96.88 96 GLN A N 1
ATOM 739 C CA . GLN A 1 96 ? 5.438 -0.412 -8.055 1.00 96.88 96 GLN A CA 1
ATOM 740 C C . GLN A 1 96 ? 5.315 -0.972 -6.638 1.00 96.88 96 GLN A C 1
ATOM 742 O O . GLN A 1 96 ? 4.222 -0.987 -6.075 1.00 96.88 96 GLN A O 1
ATOM 747 N N . GLU A 1 97 ? 6.433 -1.377 -6.040 1.00 97.00 97 GLU A N 1
ATOM 748 C CA . GLU A 1 97 ? 6.466 -1.856 -4.663 1.00 97.00 97 GLU A CA 1
ATOM 749 C C . GLU A 1 97 ? 6.039 -0.766 -3.675 1.00 97.00 97 GLU A C 1
ATOM 751 O O . GLU A 1 97 ? 5.204 -1.016 -2.808 1.00 97.00 97 GLU A O 1
ATOM 756 N N . ALA A 1 98 ? 6.558 0.456 -3.820 1.00 97.00 98 ALA A N 1
ATOM 757 C CA . ALA A 1 98 ? 6.179 1.582 -2.974 1.00 97.00 98 ALA A CA 1
ATOM 758 C C . ALA A 1 98 ? 4.676 1.886 -3.071 1.00 97.00 98 ALA A C 1
ATOM 760 O O . ALA A 1 98 ? 4.030 2.078 -2.044 1.00 97.00 98 ALA A O 1
ATOM 761 N N . ALA A 1 99 ? 4.106 1.864 -4.280 1.00 96.75 99 ALA A N 1
ATOM 762 C CA . ALA A 1 99 ? 2.670 2.054 -4.477 1.00 96.75 99 ALA A CA 1
ATOM 763 C C . ALA A 1 99 ? 1.841 0.939 -3.814 1.00 96.75 99 ALA A C 1
ATOM 765 O O . ALA A 1 99 ? 0.845 1.220 -3.151 1.00 96.75 99 ALA A O 1
ATOM 766 N N . ALA A 1 100 ? 2.272 -0.320 -3.937 1.00 96.75 100 ALA A N 1
ATOM 767 C CA . ALA A 1 100 ? 1.604 -1.450 -3.295 1.00 96.75 100 ALA A CA 1
ATOM 768 C C . ALA A 1 100 ? 1.668 -1.369 -1.759 1.00 96.75 100 ALA A C 1
ATOM 770 O O . ALA A 1 100 ? 0.668 -1.619 -1.089 1.00 96.75 100 ALA A O 1
ATOM 771 N N . ARG A 1 101 ? 2.822 -0.978 -1.197 1.00 97.38 101 ARG A N 1
ATOM 772 C CA . ARG A 1 101 ? 2.986 -0.765 0.250 1.00 97.38 101 ARG A CA 1
ATOM 773 C C . ARG A 1 101 ? 2.091 0.363 0.758 1.00 97.38 101 ARG A C 1
ATOM 775 O O . ARG A 1 101 ? 1.401 0.170 1.751 1.00 97.38 101 ARG A O 1
ATOM 782 N N . GLN A 1 102 ? 2.047 1.495 0.055 1.00 97.44 102 GLN A N 1
ATOM 783 C CA . GLN A 1 102 ? 1.182 2.619 0.424 1.00 97.44 102 GLN A CA 1
ATOM 784 C C . GLN A 1 102 ? -0.300 2.241 0.402 1.00 97.44 102 GLN A C 1
ATOM 786 O O . GLN A 1 102 ? -1.042 2.626 1.302 1.00 97.44 102 GLN A O 1
ATOM 791 N N . GLU A 1 103 ? -0.738 1.462 -0.587 1.00 97.00 103 GLU A N 1
ATOM 792 C CA . GLU A 1 103 ? -2.127 1.003 -0.636 1.00 97.00 103 GLU A CA 1
ATOM 793 C C . GLU A 1 103 ? -2.445 0.027 0.505 1.00 97.00 103 GLU A C 1
ATOM 795 O O . GLU A 1 103 ? -3.502 0.128 1.128 1.00 97.00 103 GLU A O 1
ATOM 800 N N . ALA A 1 104 ? -1.518 -0.874 0.841 1.00 97.06 104 ALA A N 1
ATOM 801 C CA . ALA A 1 104 ? -1.671 -1.763 1.990 1.00 97.06 104 ALA A CA 1
ATOM 802 C C . ALA A 1 104 ? -1.753 -0.984 3.317 1.00 97.06 104 ALA A C 1
ATOM 804 O O . ALA A 1 104 ? -2.634 -1.254 4.132 1.00 97.06 104 ALA A O 1
ATOM 805 N N . GLU A 1 105 ? -0.886 0.013 3.515 1.00 97.31 105 GLU A N 1
ATOM 806 C CA . GLU A 1 105 ? -0.910 0.890 4.694 1.00 97.31 105 GLU A CA 1
ATOM 807 C C . GLU A 1 105 ? -2.215 1.691 4.781 1.00 97.31 105 GLU A C 1
ATOM 809 O O . GLU A 1 105 ? -2.813 1.781 5.855 1.00 97.31 105 GLU A O 1
ATOM 814 N N . ARG A 1 106 ? -2.708 2.216 3.651 1.00 98.06 106 ARG A N 1
ATOM 815 C CA . ARG A 1 106 ? -3.990 2.929 3.579 1.00 98.06 106 ARG A CA 1
ATOM 816 C C . ARG A 1 106 ? -5.150 2.039 4.029 1.00 98.06 106 ARG A C 1
ATOM 818 O O . ARG A 1 106 ? -5.995 2.483 4.806 1.00 98.06 106 ARG A O 1
ATOM 825 N N . LEU A 1 107 ? -5.189 0.794 3.551 1.00 97.12 107 LEU A N 1
ATOM 826 C CA . LEU A 1 107 ? -6.221 -0.178 3.918 1.00 97.12 107 LEU A CA 1
ATOM 827 C C . LEU A 1 107 ? -6.146 -0.568 5.400 1.00 97.12 107 LEU A C 1
ATOM 829 O O . LEU A 1 107 ? -7.186 -0.637 6.056 1.00 97.12 107 LEU A O 1
ATOM 833 N N . ASP A 1 108 ? -4.944 -0.779 5.945 1.00 96.50 108 ASP A N 1
ATOM 834 C CA . ASP A 1 108 ? -4.765 -1.090 7.370 1.00 96.50 108 ASP A CA 1
ATOM 835 C C . ASP A 1 108 ? -5.194 0.089 8.254 1.00 96.50 108 ASP A C 1
ATOM 837 O O . ASP A 1 108 ? -5.912 -0.088 9.238 1.00 96.50 108 ASP A O 1
ATOM 841 N N . GLN A 1 109 ? -4.847 1.319 7.868 1.00 97.06 109 GLN A N 1
ATOM 842 C CA . GLN A 1 109 ? -5.284 2.514 8.584 1.00 97.06 109 GLN A CA 1
ATOM 843 C C . GLN A 1 109 ? -6.810 2.677 8.551 1.00 97.06 109 GLN A C 1
ATOM 845 O O . GLN A 1 109 ? -7.417 3.009 9.571 1.00 97.06 109 GLN A O 1
ATOM 850 N N . GLU A 1 110 ? -7.448 2.411 7.409 1.00 97.19 110 GLU A N 1
ATOM 851 C CA . GLU A 1 110 ? -8.907 2.432 7.287 1.00 97.19 110 GLU A CA 1
ATOM 852 C C . GLU A 1 110 ? -9.563 1.361 8.175 1.00 97.19 110 GLU A C 1
ATOM 854 O O . GLU A 1 110 ? -10.542 1.646 8.870 1.00 97.19 110 GLU A O 1
ATOM 859 N N . ALA A 1 111 ? -9.011 0.144 8.198 1.00 97.31 111 ALA A N 1
ATOM 860 C CA . ALA A 1 111 ? -9.496 -0.945 9.041 1.00 97.31 111 ALA A CA 1
ATOM 861 C C . ALA A 1 111 ? -9.358 -0.616 10.535 1.00 97.31 111 ALA A C 1
ATOM 863 O O . ALA A 1 111 ? -10.326 -0.762 11.285 1.00 97.31 111 ALA A O 1
ATOM 864 N N . ARG A 1 112 ? -8.198 -0.096 10.960 1.00 97.56 112 ARG A N 1
ATOM 865 C CA . ARG A 1 112 ? -7.967 0.362 12.339 1.00 97.56 112 ARG A CA 1
ATOM 866 C C . ARG A 1 112 ? -8.923 1.481 12.729 1.00 97.56 112 ARG A C 1
ATOM 868 O O . ARG A 1 112 ? -9.518 1.418 13.797 1.00 97.56 112 ARG A O 1
ATOM 875 N N . GLY A 1 113 ? -9.122 2.468 11.856 1.00 98.19 113 GLY A N 1
ATOM 876 C CA . GLY A 1 113 ? -10.061 3.562 12.103 1.00 98.19 113 GLY A CA 1
ATOM 877 C C . GLY A 1 113 ? -11.503 3.077 12.274 1.00 98.19 113 GLY A C 1
ATOM 878 O O . GLY A 1 113 ? -12.218 3.567 13.147 1.00 98.19 113 GLY A O 1
ATOM 879 N N . LYS A 1 114 ? -11.934 2.085 11.483 1.00 97.62 114 LYS A N 1
ATOM 880 C CA . LYS A 1 114 ? -13.257 1.457 11.638 1.00 97.62 114 LYS A CA 1
ATOM 881 C C . LYS A 1 114 ? -13.378 0.694 12.956 1.00 97.62 114 LYS A C 1
ATOM 883 O O . LYS A 1 114 ? -14.384 0.858 13.640 1.00 97.62 114 LYS A O 1
ATOM 888 N N . LEU A 1 115 ? -12.370 -0.100 13.314 1.00 97.44 115 LEU A N 1
ATOM 889 C CA . LEU A 1 115 ? -12.361 -0.876 14.556 1.00 97.44 115 LEU A CA 1
ATOM 890 C C . LEU A 1 115 ? -12.384 0.039 15.783 1.00 97.44 115 LEU A C 1
ATOM 892 O O . LEU A 1 115 ? -13.155 -0.203 16.704 1.00 97.44 115 LEU A O 1
ATOM 896 N N . GLU A 1 116 ? -11.611 1.125 15.770 1.00 97.44 116 GLU A N 1
ATOM 897 C CA . GLU A 1 116 ? -11.582 2.077 16.883 1.00 97.44 116 GLU A CA 1
ATOM 898 C C . GLU A 1 116 ? -12.932 2.778 17.066 1.00 97.44 116 GLU A C 1
ATOM 900 O O . GLU A 1 116 ? -13.419 2.917 18.184 1.00 97.44 116 GLU A O 1
ATOM 905 N N . ARG A 1 117 ? -13.602 3.150 15.967 1.00 97.25 117 ARG A N 1
ATOM 906 C CA . ARG A 1 117 ? -14.968 3.690 16.042 1.00 97.25 117 ARG A CA 1
ATOM 907 C C . ARG A 1 117 ? -15.951 2.684 16.631 1.00 97.25 117 ARG A C 1
ATOM 909 O O . ARG A 1 117 ? -16.739 3.064 17.488 1.00 97.25 117 ARG A O 1
ATOM 916 N N . GLN A 1 118 ? -15.888 1.425 16.198 1.00 97.56 118 GLN A N 1
ATOM 917 C CA . GLN A 1 118 ? -16.737 0.364 16.748 1.00 97.56 118 GLN A CA 1
ATOM 918 C C . GLN A 1 118 ? -16.486 0.171 18.243 1.00 97.56 118 GLN A C 1
ATOM 920 O O . GLN A 1 118 ? -17.432 0.118 19.019 1.00 97.56 118 GLN A O 1
ATOM 925 N N . ARG A 1 119 ? -15.216 0.156 18.659 1.00 98.25 119 ARG A N 1
ATOM 926 C CA . ARG A 1 119 ? -14.837 0.055 20.066 1.00 98.25 119 ARG A CA 1
ATOM 927 C C . ARG A 1 119 ? -15.424 1.194 20.899 1.00 98.25 119 ARG A C 1
ATOM 929 O O . ARG A 1 119 ? -16.011 0.927 21.940 1.00 98.25 119 ARG A O 1
ATOM 936 N N . ILE A 1 120 ? -15.302 2.437 20.434 1.00 97.56 120 ILE A N 1
ATOM 937 C CA . ILE A 1 120 ? -15.863 3.605 21.128 1.00 97.56 120 ILE A CA 1
ATOM 938 C C . ILE A 1 120 ? -17.390 3.505 21.219 1.00 97.56 120 ILE A C 1
ATOM 940 O O . ILE A 1 120 ? -17.961 3.802 22.263 1.00 97.56 120 ILE A O 1
ATOM 944 N N . GLU A 1 121 ? -18.065 3.082 20.147 1.00 98.06 121 GLU A N 1
ATOM 945 C CA . GLU A 1 121 ? -19.522 2.899 20.153 1.00 98.06 121 GLU A CA 1
ATOM 946 C C . GLU A 1 121 ? -19.967 1.812 21.139 1.00 98.06 121 GLU A C 1
ATOM 948 O O . GLU A 1 121 ? -20.980 1.975 21.821 1.00 98.06 121 GLU A O 1
ATOM 953 N N . ASP A 1 122 ? -19.220 0.714 21.231 1.00 98.00 122 ASP A N 1
ATOM 954 C CA . ASP A 1 122 ? -19.515 -0.374 22.160 1.00 98.00 122 ASP A CA 1
ATOM 955 C C . ASP A 1 122 ? -19.234 0.032 23.614 1.00 98.00 122 ASP A C 1
ATOM 957 O O . ASP A 1 122 ? -20.062 -0.225 24.491 1.00 98.00 122 ASP A O 1
ATOM 961 N N . GLU A 1 123 ? -18.124 0.729 23.874 1.00 97.56 123 GLU A N 1
ATOM 962 C CA . GLU A 1 123 ? -17.804 1.297 25.190 1.00 97.56 123 GLU A CA 1
ATOM 963 C C . GLU A 1 123 ? -18.859 2.331 25.623 1.00 97.56 123 GLU A C 1
ATOM 965 O O . GLU A 1 123 ? -19.318 2.297 26.766 1.00 97.56 123 GLU A O 1
ATOM 970 N N . ALA A 1 124 ? -19.328 3.188 24.710 1.00 97.62 124 ALA A N 1
ATOM 971 C CA . ALA A 1 124 ? -20.387 4.156 24.989 1.00 97.62 124 ALA A CA 1
ATOM 972 C C . ALA A 1 124 ? -21.712 3.474 25.368 1.00 97.62 124 ALA A C 1
ATOM 974 O O . ALA A 1 124 ? -22.328 3.841 26.367 1.00 97.62 124 ALA A O 1
ATOM 975 N N . LYS A 1 125 ? -22.130 2.439 24.626 1.00 97.44 125 LYS A N 1
ATOM 976 C CA . LYS A 1 125 ? -23.336 1.655 24.959 1.00 97.44 125 LYS A CA 1
ATOM 977 C C . LYS A 1 125 ? -23.200 0.934 26.300 1.00 97.44 125 LYS A C 1
ATOM 979 O O . LYS A 1 125 ? -24.173 0.836 27.049 1.00 97.44 125 LYS A O 1
ATOM 984 N N . ALA A 1 126 ? -22.009 0.417 26.606 1.00 97.38 126 ALA A N 1
ATOM 985 C CA . ALA A 1 126 ? -21.740 -0.224 27.887 1.00 97.38 126 ALA A CA 1
ATOM 986 C C . ALA A 1 126 ? -21.856 0.777 29.049 1.00 97.38 126 ALA A C 1
ATOM 988 O O . ALA A 1 126 ? -22.485 0.461 30.061 1.00 97.38 126 ALA A O 1
ATOM 989 N N . GLU A 1 127 ? -21.322 1.990 28.890 1.00 95.75 127 GLU A N 1
ATOM 990 C CA . GLU A 1 127 ? -21.451 3.054 29.891 1.00 95.75 127 GLU A CA 1
ATOM 991 C C . GLU A 1 127 ? -22.890 3.588 30.014 1.00 95.75 127 GLU A C 1
ATOM 993 O O . GLU A 1 127 ? -23.352 3.835 31.128 1.00 95.75 127 GLU A O 1
ATOM 998 N N . GLU A 1 128 ? -23.665 3.670 28.927 1.00 96.69 128 GLU A N 1
ATOM 999 C CA . GLU A 1 128 ? -25.100 3.995 29.003 1.00 96.69 128 GLU A CA 1
ATOM 1000 C C . GLU A 1 128 ? -25.878 2.973 29.847 1.00 96.69 128 GLU A C 1
ATOM 1002 O O . GLU A 1 128 ? -26.643 3.346 30.743 1.00 96.69 128 GLU A O 1
ATOM 1007 N N . ALA A 1 129 ? -25.655 1.677 29.608 1.00 96.25 129 ALA A N 1
ATOM 1008 C CA . ALA A 1 129 ? -26.278 0.612 30.392 1.00 96.25 129 ALA A CA 1
ATOM 1009 C C . ALA A 1 129 ? -25.836 0.656 31.864 1.00 96.25 129 ALA A C 1
ATOM 1011 O O . ALA A 1 129 ? -26.650 0.462 32.774 1.00 96.25 129 ALA A O 1
ATOM 1012 N N . ARG A 1 130 ? -24.556 0.954 32.110 1.00 97.00 130 ARG A N 1
ATOM 1013 C CA . ARG A 1 130 ? -23.998 1.104 33.456 1.00 97.00 130 ARG A CA 1
ATOM 1014 C C . ARG A 1 130 ? -24.627 2.273 34.204 1.00 97.00 130 ARG A C 1
ATOM 1016 O O . ARG A 1 130 ? -24.954 2.117 35.380 1.00 97.00 130 ARG A O 1
ATOM 1023 N N . ARG A 1 131 ? -24.859 3.405 33.531 1.00 97.19 131 ARG A N 1
ATOM 1024 C CA . ARG A 1 131 ? -25.552 4.561 34.111 1.00 97.19 131 ARG A CA 1
ATOM 1025 C C . ARG A 1 131 ? -26.957 4.187 34.572 1.00 97.19 131 ARG A C 1
ATOM 1027 O O . ARG A 1 131 ? -27.308 4.468 35.712 1.00 97.19 131 ARG A O 1
ATOM 1034 N N . GLY A 1 132 ? -27.723 3.492 33.729 1.00 96.06 132 GLY A N 1
ATOM 1035 C CA . GLY A 1 132 ? -29.072 3.038 34.083 1.00 96.06 132 GLY A CA 1
ATOM 1036 C C . GLY A 1 132 ? -29.088 2.078 35.279 1.00 96.06 132 GLY A C 1
ATOM 1037 O O . GLY A 1 132 ? -29.934 2.194 36.165 1.00 96.06 132 GLY A O 1
ATOM 1038 N N . LEU A 1 133 ? -28.118 1.161 35.352 1.00 96.69 133 LEU A N 1
ATOM 1039 C CA . LEU A 1 133 ? -27.958 0.276 36.508 1.00 96.69 133 LEU A CA 1
ATOM 1040 C C . LEU A 1 133 ? -27.637 1.067 37.783 1.00 96.69 133 LEU A C 1
ATOM 1042 O O . LEU A 1 133 ? -28.218 0.789 38.831 1.00 96.69 133 LEU A O 1
ATOM 1046 N N . LEU A 1 134 ? -26.744 2.054 37.695 1.00 97.31 134 LEU A N 1
ATOM 1047 C CA . LEU A 1 134 ? -26.359 2.890 38.830 1.00 97.31 134 LEU A CA 1
ATOM 1048 C C . LEU A 1 134 ? -27.538 3.737 39.333 1.00 97.31 134 LEU A C 1
ATOM 1050 O O . LEU A 1 134 ? -27.766 3.810 40.537 1.00 97.31 134 LEU A O 1
ATOM 1054 N N . GLU A 1 135 ? -28.326 4.322 38.426 1.00 97.00 135 GLU A N 1
ATOM 1055 C CA . GLU A 1 135 ? -29.550 5.059 38.767 1.00 97.00 135 GLU A CA 1
ATOM 1056 C C . GLU A 1 135 ? -30.528 4.175 39.557 1.00 97.00 135 GLU A C 1
ATOM 1058 O O . GLU A 1 135 ? -31.024 4.581 40.611 1.00 97.00 135 GLU A O 1
ATOM 1063 N N . LEU A 1 136 ? -30.755 2.939 39.099 1.00 96.88 136 LEU A N 1
ATOM 1064 C CA . LEU A 1 136 ? -31.601 1.975 39.806 1.00 96.88 136 LEU A CA 1
ATOM 1065 C C . LEU A 1 136 ? -31.015 1.573 41.163 1.00 96.88 136 LEU A C 1
ATOM 1067 O O . LEU A 1 136 ? -31.757 1.485 42.136 1.00 96.88 136 LEU A O 1
ATOM 1071 N N . GLN A 1 137 ? -29.702 1.358 41.262 1.00 96.62 137 GLN A N 1
ATOM 1072 C CA . GLN A 1 137 ? -29.050 1.045 42.536 1.00 96.62 137 GLN A CA 1
ATOM 1073 C C . GLN A 1 137 ? -29.200 2.175 43.553 1.00 96.62 137 GLN A C 1
ATOM 1075 O O . GLN A 1 137 ? -29.503 1.905 44.712 1.00 96.62 137 GLN A O 1
ATOM 1080 N N . VAL A 1 138 ? -29.042 3.432 43.132 1.00 97.44 138 VAL A N 1
ATOM 1081 C CA . VAL A 1 138 ? -29.243 4.597 44.005 1.00 97.44 138 VAL A CA 1
ATOM 1082 C C . VAL A 1 138 ? -30.699 4.680 44.469 1.00 97.44 138 VAL A C 1
ATOM 1084 O O . VAL A 1 138 ? -30.951 4.884 45.656 1.00 97.44 138 VAL A O 1
ATOM 1087 N N . GLN A 1 139 ? -31.664 4.469 43.567 1.00 96.38 139 GLN A N 1
ATOM 1088 C CA . GLN A 1 139 ? -33.086 4.437 43.928 1.00 96.38 139 GLN A CA 1
ATOM 1089 C C . GLN A 1 139 ? -33.406 3.307 44.914 1.00 96.38 139 GLN A C 1
ATOM 1091 O O . GLN A 1 139 ? -34.128 3.530 45.885 1.00 96.38 139 GLN A O 1
ATOM 1096 N N . LEU A 1 140 ? -32.852 2.112 44.692 1.00 96.25 140 LEU A N 1
ATOM 1097 C CA . LEU A 1 140 ? -33.023 0.969 45.585 1.00 96.25 140 LEU A CA 1
ATOM 1098 C C . LEU A 1 140 ? -32.388 1.224 46.951 1.00 96.25 140 LEU A C 1
ATOM 1100 O O . LEU A 1 140 ? -33.048 0.985 47.952 1.00 96.25 140 LEU A O 1
ATOM 1104 N N . ALA A 1 141 ? -31.174 1.774 47.010 1.00 96.69 141 ALA A N 1
ATOM 1105 C CA . ALA A 1 141 ? -30.508 2.112 48.267 1.00 96.69 141 ALA A CA 1
ATOM 1106 C C . ALA A 1 141 ? -31.288 3.174 49.064 1.00 96.69 141 ALA A C 1
ATOM 1108 O O . ALA A 1 141 ? -31.442 3.060 50.281 1.00 96.69 141 ALA A O 1
ATOM 1109 N N . ALA A 1 142 ? -31.842 4.186 48.387 1.00 95.88 142 ALA A N 1
ATOM 1110 C CA . ALA A 1 142 ? -32.708 5.180 49.018 1.00 95.88 142 ALA A CA 1
ATOM 1111 C C . ALA A 1 142 ? -34.016 4.554 49.537 1.00 95.88 142 ALA A C 1
ATOM 1113 O O . ALA A 1 142 ? -34.453 4.846 50.655 1.00 95.88 142 ALA A O 1
ATOM 1114 N N . LEU A 1 143 ? -34.639 3.667 48.754 1.00 96.25 143 LEU A N 1
ATOM 1115 C CA . LEU A 1 143 ? -35.842 2.942 49.166 1.00 96.25 143 LEU A CA 1
ATOM 1116 C C . LEU A 1 143 ? -35.562 1.990 50.337 1.00 96.25 143 LEU A C 1
ATOM 1118 O O . LEU A 1 143 ? -36.371 1.896 51.254 1.00 96.25 143 LEU A O 1
ATOM 1122 N N . GLU A 1 144 ? -34.419 1.311 50.331 1.00 95.81 144 GLU A N 1
ATOM 1123 C CA . GLU A 1 144 ? -33.989 0.408 51.394 1.00 95.81 144 GLU A CA 1
ATOM 1124 C C . GLU A 1 144 ? -33.745 1.177 52.693 1.00 95.81 144 GLU A C 1
ATOM 1126 O O . GLU A 1 144 ? -34.314 0.826 53.723 1.00 95.81 144 GLU A O 1
ATOM 1131 N N . SER A 1 145 ? -33.005 2.288 52.641 1.00 95.94 145 SER A N 1
ATOM 1132 C CA . SER A 1 145 ? -32.754 3.140 53.808 1.00 95.94 145 SER A CA 1
ATOM 1133 C C . SER A 1 145 ? -34.045 3.732 54.385 1.00 95.94 145 SER A C 1
ATOM 1135 O O . SER A 1 145 ? -34.279 3.666 55.594 1.00 95.94 145 SER A O 1
ATOM 1137 N N . THR A 1 146 ? -34.931 4.257 53.532 1.00 95.38 146 THR A N 1
ATOM 1138 C CA . THR A 1 146 ? -36.234 4.781 53.980 1.00 95.38 146 THR A CA 1
ATOM 1139 C C . THR A 1 146 ? -37.151 3.674 54.498 1.00 95.38 146 THR A C 1
ATOM 1141 O O . THR A 1 146 ? -37.853 3.876 55.491 1.00 95.38 146 THR A O 1
ATOM 1144 N N . GLY A 1 147 ? -37.126 2.495 53.875 1.00 96.38 147 GLY A N 1
ATOM 1145 C CA . GLY A 1 147 ? -37.855 1.308 54.306 1.00 96.38 147 GLY A CA 1
ATOM 1146 C C . GLY A 1 147 ? -37.394 0.819 55.674 1.00 96.38 147 GLY A C 1
ATOM 1147 O O . GLY A 1 147 ? -38.229 0.579 56.544 1.00 96.38 147 GLY A O 1
ATOM 1148 N N . GLN A 1 148 ? -36.081 0.755 55.894 1.00 95.88 148 GLN A N 1
ATOM 1149 C CA . GLN A 1 148 ? -35.486 0.381 57.171 1.00 95.88 148 GLN A CA 1
ATOM 1150 C C . GLN A 1 148 ? -35.817 1.406 58.258 1.00 95.88 148 GLN A C 1
ATOM 1152 O O . GLN A 1 148 ? -36.345 1.032 59.303 1.00 95.88 148 GLN A O 1
ATOM 1157 N N . ALA A 1 149 ? -35.613 2.701 57.997 1.00 95.19 149 ALA A N 1
ATOM 1158 C CA . ALA A 1 149 ? -35.937 3.759 58.952 1.00 95.19 149 ALA A CA 1
ATOM 1159 C C . ALA A 1 149 ? -37.429 3.761 59.328 1.00 95.19 149 ALA A C 1
ATOM 1161 O O . ALA A 1 149 ? -37.782 3.901 60.500 1.00 95.19 149 ALA A O 1
ATOM 1162 N N . LYS A 1 150 ? -38.320 3.557 58.348 1.00 96.25 150 LYS A N 1
ATOM 1163 C CA . LYS A 1 150 ? -39.764 3.456 58.581 1.00 96.25 150 LYS A CA 1
ATOM 1164 C C . LYS A 1 150 ? -40.125 2.206 59.383 1.00 96.25 150 LYS A C 1
ATOM 1166 O O . LYS A 1 150 ? -40.930 2.307 60.304 1.00 96.25 150 LYS A O 1
ATOM 1171 N N . ALA A 1 151 ? -39.547 1.052 59.051 1.00 95.12 151 ALA A N 1
ATOM 1172 C CA . ALA A 1 151 ? -39.780 -0.196 59.773 1.00 95.12 151 ALA A CA 1
ATOM 1173 C C . ALA A 1 151 ? -39.304 -0.101 61.231 1.00 95.12 151 ALA A C 1
ATOM 1175 O O . ALA A 1 151 ? -40.036 -0.490 62.139 1.00 95.12 151 ALA A O 1
ATOM 1176 N N . GLU A 1 152 ? -38.127 0.482 61.471 1.00 93.88 152 GLU A N 1
ATOM 1177 C CA . GLU A 1 152 ? -37.599 0.714 62.817 1.00 93.88 152 GLU A CA 1
ATOM 1178 C C . GLU A 1 152 ? -38.457 1.705 63.609 1.00 93.88 152 GLU A C 1
ATOM 1180 O O . GLU A 1 152 ? -38.796 1.437 64.761 1.00 93.88 152 GLU A O 1
ATOM 1185 N N . ALA A 1 153 ? -38.845 2.834 63.007 1.00 94.75 153 ALA A N 1
ATOM 1186 C CA . ALA A 1 153 ? -39.713 3.811 63.657 1.00 94.75 153 ALA A CA 1
ATOM 1187 C C . ALA A 1 153 ? -41.072 3.197 64.026 1.00 94.75 153 ALA A C 1
ATOM 1189 O O . ALA A 1 153 ? -41.520 3.351 65.161 1.00 94.75 153 ALA A O 1
ATOM 1190 N N . GLN A 1 154 ? -41.691 2.452 63.105 1.00 95.19 154 GLN A N 1
ATOM 1191 C CA . GLN A 1 154 ? -42.958 1.765 63.351 1.00 95.19 154 GLN A CA 1
ATOM 1192 C C . GLN A 1 154 ? -42.815 0.724 64.466 1.00 95.19 154 GLN A C 1
ATOM 1194 O O . GLN A 1 154 ? -43.597 0.728 65.409 1.00 95.19 154 GLN A O 1
ATOM 1199 N N . SER A 1 155 ? -41.764 -0.099 64.421 1.00 95.19 155 SER A N 1
ATOM 1200 C CA . SER A 1 155 ? -41.497 -1.097 65.458 1.00 95.19 155 SER A CA 1
ATOM 1201 C C . SER A 1 155 ? -41.290 -0.466 66.837 1.00 95.19 155 SER A C 1
ATOM 1203 O O . SER A 1 155 ? -41.728 -1.042 67.832 1.00 95.19 155 SER A O 1
ATOM 1205 N N . ARG A 1 156 ? -40.642 0.705 66.920 1.00 93.88 156 ARG A N 1
ATOM 1206 C CA . ARG A 1 156 ? -40.481 1.447 68.182 1.00 93.88 156 ARG A CA 1
ATOM 1207 C C . ARG A 1 156 ? -41.810 1.988 68.700 1.00 93.88 156 ARG A C 1
ATOM 1209 O O . ARG A 1 156 ? -42.059 1.898 69.899 1.00 93.88 156 ARG A O 1
ATOM 1216 N N . VAL A 1 157 ? -42.647 2.539 67.818 1.00 94.75 157 VAL A N 1
ATOM 1217 C CA . VAL A 1 157 ? -43.991 3.021 68.176 1.00 94.75 157 VAL A CA 1
ATOM 1218 C C . VAL A 1 157 ? -44.849 1.869 68.693 1.00 94.75 157 VAL A C 1
ATOM 1220 O O . VAL A 1 157 ? -45.438 1.991 69.764 1.00 94.75 157 VAL A O 1
ATOM 1223 N N . ASP A 1 158 ? -44.865 0.737 67.990 1.00 92.19 158 ASP A N 1
ATOM 1224 C CA . ASP A 1 158 ? -45.649 -0.435 68.380 1.00 92.19 158 ASP A CA 1
ATOM 1225 C C . ASP A 1 158 ? -45.159 -1.013 69.721 1.00 92.19 158 ASP A C 1
ATOM 1227 O O . ASP A 1 158 ? -45.968 -1.333 70.592 1.00 92.19 158 ASP A O 1
ATOM 1231 N N . ALA A 1 159 ? -43.841 -1.077 69.943 1.00 94.50 159 ALA A N 1
ATOM 1232 C CA . ALA A 1 159 ? -43.270 -1.507 71.220 1.00 94.50 159 ALA A CA 1
ATOM 1233 C C . ALA A 1 159 ? -43.663 -0.578 72.383 1.00 94.50 159 ALA A C 1
ATOM 1235 O O . ALA A 1 159 ? -44.035 -1.063 73.452 1.00 94.50 159 ALA A O 1
ATOM 1236 N N . ALA A 1 160 ? -43.630 0.742 72.172 1.00 92.81 160 ALA A N 1
ATOM 1237 C CA . ALA A 1 160 ? -44.061 1.724 73.168 1.00 92.81 160 ALA A CA 1
ATOM 1238 C C . ALA A 1 160 ? -45.575 1.651 73.445 1.00 92.81 160 ALA A C 1
ATOM 1240 O O . ALA A 1 160 ? -46.022 1.830 74.579 1.00 92.81 160 ALA A O 1
ATOM 1241 N N . LEU A 1 161 ? -46.385 1.352 72.426 1.00 94.44 161 LEU A N 1
ATOM 1242 C CA . LEU A 1 161 ? -47.822 1.151 72.598 1.00 94.44 161 LEU A CA 1
ATOM 1243 C C . LEU A 1 161 ? -48.109 -0.096 73.444 1.00 94.44 161 LEU A C 1
ATOM 1245 O O . LEU A 1 161 ? -48.943 -0.059 74.343 1.00 94.44 161 LEU A O 1
ATOM 1249 N N . ILE A 1 162 ? -47.391 -1.193 73.199 1.00 93.44 162 ILE A N 1
ATOM 1250 C CA . ILE A 1 162 ? -47.535 -2.418 73.992 1.00 93.44 162 ILE A CA 1
ATOM 1251 C C . ILE A 1 162 ? -47.093 -2.178 75.440 1.00 93.44 162 ILE A C 1
ATOM 1253 O O . ILE A 1 162 ? -47.777 -2.628 76.357 1.00 93.44 162 ILE A O 1
ATOM 1257 N N . SER A 1 163 ? -45.986 -1.461 75.669 1.00 89.19 163 SER A N 1
ATOM 1258 C CA . SER A 1 163 ? -45.514 -1.181 77.031 1.00 89.19 163 SER A CA 1
ATOM 1259 C C . SER A 1 163 ? -46.483 -0.287 77.800 1.00 89.19 163 SER A C 1
ATOM 1261 O O . SER A 1 163 ? -46.813 -0.602 78.935 1.00 89.19 163 SER A O 1
ATOM 1263 N N . THR A 1 164 ? -46.994 0.777 77.176 1.00 90.50 164 THR A N 1
ATOM 1264 C CA . THR A 1 164 ? -47.981 1.678 77.801 1.00 90.50 164 THR A CA 1
ATOM 1265 C C . THR A 1 164 ? -49.274 0.941 78.144 1.00 90.50 164 THR A C 1
ATOM 1267 O O . THR A 1 164 ? -49.755 1.036 79.267 1.00 90.50 164 THR A O 1
ATOM 1270 N N . GLN A 1 165 ? -49.788 0.109 77.232 1.00 90.81 165 GLN A N 1
ATOM 1271 C CA . GLN A 1 165 ? -50.952 -0.739 77.509 1.00 90.81 165 GLN A CA 1
ATOM 1272 C C . GLN A 1 165 ? -50.694 -1.758 78.630 1.00 90.81 165 GLN A C 1
ATOM 1274 O O . GLN A 1 165 ? -51.598 -2.051 79.414 1.00 90.81 165 GLN A O 1
ATOM 1279 N N . ALA A 1 166 ? -49.484 -2.320 78.707 1.00 88.31 166 ALA A N 1
ATOM 1280 C CA . ALA A 1 166 ? -49.108 -3.244 79.772 1.00 88.31 166 ALA A CA 1
ATOM 1281 C C . ALA A 1 166 ? -49.013 -2.539 81.135 1.00 88.31 166 ALA A C 1
ATOM 1283 O O . ALA A 1 166 ? -49.527 -3.069 82.119 1.00 88.31 166 ALA A O 1
ATOM 1284 N N . GLU A 1 167 ? -48.423 -1.341 81.184 1.00 86.31 167 GLU A N 1
ATOM 1285 C CA . GLU A 1 167 ? -48.371 -0.497 82.384 1.00 86.31 167 GLU A CA 1
ATOM 1286 C C . GLU A 1 167 ? -49.775 -0.103 82.854 1.00 86.31 167 GLU A C 1
ATOM 1288 O O . GLU A 1 167 ? -50.083 -0.247 84.037 1.00 86.31 167 GLU A O 1
ATOM 1293 N N . ASP A 1 168 ? -50.658 0.306 81.938 1.00 86.12 168 ASP A N 1
ATOM 1294 C CA . ASP A 1 168 ? -52.059 0.603 82.250 1.00 86.12 168 ASP A CA 1
ATOM 1295 C C . ASP A 1 168 ? -52.775 -0.628 82.827 1.00 86.12 168 ASP A C 1
ATOM 1297 O O . ASP A 1 168 ? -53.464 -0.540 83.846 1.00 86.12 168 ASP A O 1
ATOM 1301 N N . ALA A 1 169 ? -52.579 -1.807 82.226 1.00 87.38 169 ALA A N 1
ATOM 1302 C CA . ALA A 1 169 ? -53.161 -3.052 82.723 1.00 87.38 169 ALA A CA 1
ATOM 1303 C C . ALA A 1 169 ? -52.622 -3.444 84.111 1.00 87.38 169 ALA A C 1
ATOM 1305 O O . ALA A 1 169 ? -53.365 -3.985 84.936 1.00 87.38 169 ALA A O 1
ATOM 1306 N N . GLU A 1 170 ? -51.344 -3.186 84.388 1.00 87.00 170 GLU A N 1
ATOM 1307 C CA . GLU A 1 170 ? -50.733 -3.436 85.693 1.00 87.00 170 GLU A CA 1
ATOM 1308 C C . GLU A 1 170 ? -51.221 -2.443 86.753 1.00 87.00 170 GLU A C 1
ATOM 1310 O O . GLU A 1 170 ? -51.583 -2.859 87.857 1.00 87.00 170 GLU A O 1
ATOM 1315 N N . LEU A 1 171 ? -51.344 -1.159 86.406 1.00 84.88 171 LEU A N 1
ATOM 1316 C CA . LEU A 1 171 ? -51.946 -0.137 87.262 1.00 84.88 171 LEU A CA 1
ATOM 1317 C C . LEU A 1 171 ? -53.392 -0.482 87.621 1.00 84.88 171 LEU A C 1
ATOM 1319 O O . LEU A 1 171 ? -53.766 -0.382 88.789 1.00 84.88 171 LEU A O 1
ATOM 1323 N N . GLU A 1 172 ? -54.200 -0.924 86.657 1.00 86.12 172 GLU A N 1
ATOM 1324 C CA . GLU A 1 172 ? -55.575 -1.361 86.921 1.00 86.12 172 GLU A CA 1
ATOM 1325 C C . GLU A 1 172 ? -55.621 -2.582 87.852 1.00 86.12 172 GLU A C 1
ATOM 1327 O O . GLU A 1 172 ? -56.392 -2.604 88.813 1.00 86.12 172 GLU A O 1
ATOM 1332 N N . ARG A 1 173 ? -54.737 -3.573 87.663 1.00 87.12 173 ARG A N 1
ATOM 1333 C CA . ARG A 1 173 ? -54.619 -4.711 88.596 1.00 87.12 173 ARG A CA 1
ATOM 1334 C C . ARG A 1 173 ? -54.252 -4.265 90.011 1.00 87.12 173 ARG A C 1
ATOM 1336 O O . ARG A 1 173 ? -54.844 -4.753 90.974 1.00 87.12 173 ARG A O 1
ATOM 1343 N N . LEU A 1 174 ? -53.300 -3.342 90.140 1.00 88.06 174 LEU A N 1
ATOM 1344 C CA . LEU A 1 174 ? -52.879 -2.769 91.419 1.00 88.06 174 LEU A CA 1
ATOM 1345 C C . LEU A 1 174 ? -54.015 -2.004 92.101 1.00 88.06 174 LEU A C 1
ATOM 1347 O O . LEU A 1 174 ? -54.210 -2.184 93.301 1.00 88.06 174 LEU A O 1
ATOM 1351 N N . LYS A 1 175 ? -54.790 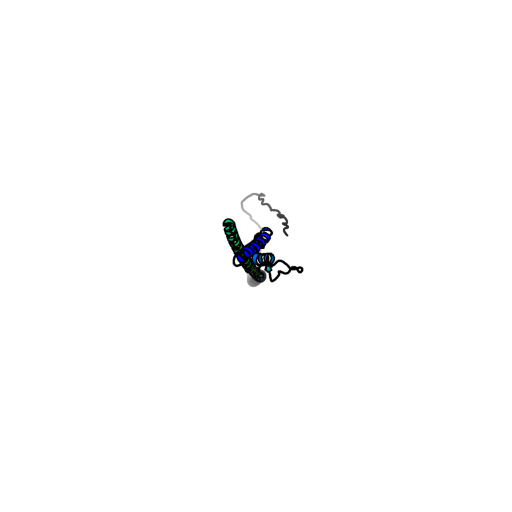-1.199 91.363 1.00 90.69 175 LYS A N 1
ATOM 1352 C CA . LYS A 1 175 ? -55.967 -0.495 91.899 1.00 90.69 175 LYS A CA 1
ATOM 1353 C C . LYS A 1 175 ? -56.993 -1.477 92.452 1.00 90.69 175 LYS A C 1
ATOM 1355 O O . LYS A 1 175 ? -57.385 -1.332 93.605 1.00 90.69 175 LYS A O 1
ATOM 1360 N N . ILE A 1 176 ? -57.350 -2.510 91.687 1.00 89.75 176 ILE A N 1
ATOM 1361 C CA . ILE A 1 176 ? -58.310 -3.539 92.119 1.00 89.75 176 ILE A CA 1
ATOM 1362 C C . ILE A 1 176 ? -57.810 -4.257 93.380 1.00 89.75 176 ILE A C 1
ATOM 1364 O O . ILE A 1 176 ? -58.562 -4.432 94.338 1.00 89.75 176 ILE A O 1
ATOM 1368 N N . ALA A 1 177 ? -56.532 -4.650 93.414 1.00 88.62 177 ALA A N 1
ATOM 1369 C CA . ALA A 1 177 ? -55.941 -5.286 94.590 1.00 88.62 177 ALA A CA 1
ATOM 1370 C C . ALA A 1 177 ? -55.961 -4.351 95.811 1.00 88.62 177 ALA A C 1
ATOM 1372 O O . ALA A 1 177 ? -56.321 -4.771 96.910 1.00 88.62 177 ALA A O 1
ATOM 1373 N N . ARG A 1 178 ? -55.634 -3.068 95.616 1.00 88.25 178 ARG A N 1
ATOM 1374 C CA . ARG A 1 178 ? -55.631 -2.049 96.671 1.00 88.25 178 ARG A CA 1
ATOM 1375 C C . ARG A 1 178 ? -57.032 -1.767 97.206 1.00 88.25 178 ARG A C 1
ATOM 1377 O O . ARG A 1 178 ? -57.203 -1.637 98.414 1.00 88.25 178 ARG A O 1
ATOM 1384 N N . GLU A 1 179 ? -58.028 -1.682 96.331 1.00 88.44 179 GLU A N 1
ATOM 1385 C CA . GLU A 1 179 ? -59.435 -1.528 96.709 1.00 88.44 179 GLU A CA 1
ATOM 1386 C C . GLU A 1 179 ? -59.922 -2.732 97.523 1.00 88.44 179 GLU A C 1
ATOM 1388 O O . GLU A 1 179 ? -60.548 -2.547 98.567 1.00 88.44 179 GLU A O 1
ATOM 1393 N N . ALA A 1 180 ? -59.559 -3.954 97.118 1.00 88.25 180 ALA A N 1
ATOM 1394 C CA . ALA A 1 180 ? -59.869 -5.166 97.874 1.00 88.25 180 ALA A CA 1
ATOM 1395 C C . ALA A 1 180 ? -59.181 -5.199 99.256 1.00 88.25 180 ALA A C 1
ATOM 1397 O O . ALA A 1 180 ? -59.809 -5.584 100.245 1.00 88.25 180 ALA A O 1
ATOM 1398 N N . GLU A 1 181 ? -57.918 -4.765 99.359 1.00 87.69 181 GLU A N 1
ATOM 1399 C CA . GLU A 1 181 ? -57.216 -4.622 100.645 1.00 87.69 181 GLU A CA 1
ATOM 1400 C C . GLU A 1 181 ? -57.899 -3.600 101.561 1.00 87.69 181 GLU A C 1
ATOM 1402 O O . GLU A 1 181 ? -58.084 -3.859 102.753 1.00 87.69 181 GLU A O 1
ATOM 1407 N N . LEU A 1 182 ? -58.282 -2.440 101.020 1.00 86.00 182 LEU A N 1
ATOM 1408 C CA . LEU A 1 182 ? -58.969 -1.401 101.783 1.00 86.00 182 LEU A CA 1
ATOM 1409 C C . LEU A 1 182 ? -60.330 -1.882 102.283 1.00 86.00 182 LEU A C 1
ATOM 1411 O O . LEU A 1 182 ? -60.643 -1.654 103.450 1.00 86.00 182 LEU A O 1
ATOM 1415 N N . ASP A 1 183 ? -61.105 -2.579 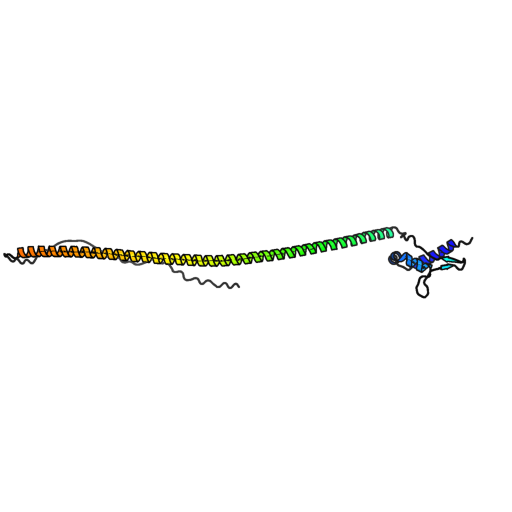101.452 1.00 88.69 183 ASP A N 1
ATOM 1416 C CA . ASP A 1 183 ? -62.384 -3.172 101.855 1.00 88.69 183 ASP A CA 1
ATOM 1417 C C . ASP A 1 183 ? -62.192 -4.215 102.971 1.00 88.69 183 ASP A C 1
ATOM 1419 O O . ASP A 1 183 ? -62.900 -4.196 103.982 1.00 88.69 183 ASP A O 1
ATOM 1423 N N . TYR A 1 184 ? -61.170 -5.072 102.864 1.00 90.50 184 TYR A N 1
ATOM 1424 C CA . TYR A 1 184 ? -60.820 -6.023 103.923 1.00 90.50 184 TYR A CA 1
ATOM 1425 C C . TYR A 1 184 ? -60.454 -5.322 105.240 1.00 90.50 184 TYR A C 1
ATOM 1427 O O . TYR A 1 184 ? -60.965 -5.685 106.303 1.00 90.50 184 TYR A O 1
ATOM 1435 N N . ILE A 1 185 ? -59.604 -4.292 105.188 1.00 88.94 185 ILE A N 1
ATOM 1436 C CA . ILE A 1 185 ? -59.201 -3.516 106.369 1.00 88.94 185 ILE A CA 1
ATOM 1437 C C . ILE A 1 185 ? -60.397 -2.771 106.965 1.00 88.94 185 ILE A C 1
ATOM 1439 O O . ILE A 1 185 ? -60.547 -2.749 108.183 1.00 88.94 185 ILE A O 1
ATOM 1443 N N . GLN A 1 186 ? -61.269 -2.182 106.144 1.00 88.94 186 GLN A N 1
ATOM 1444 C CA . GLN A 1 186 ? -62.478 -1.508 106.618 1.00 88.94 186 GLN A CA 1
ATOM 1445 C C . GLN A 1 186 ? -63.406 -2.477 107.347 1.00 88.94 186 GLN A C 1
ATOM 1447 O O . GLN A 1 186 ? -63.819 -2.181 108.468 1.00 88.94 186 GLN A O 1
ATOM 1452 N N . LYS A 1 187 ? -63.677 -3.649 106.763 1.00 87.06 187 LYS A N 1
ATOM 1453 C CA . LYS A 1 187 ? -64.475 -4.705 107.403 1.00 87.06 187 LYS A CA 1
ATOM 1454 C C . LYS A 1 187 ? -63.837 -5.181 108.706 1.00 87.06 187 LYS A C 1
ATOM 1456 O O . LYS A 1 187 ? -64.527 -5.301 109.714 1.00 87.06 187 LYS A O 1
ATOM 1461 N N . LYS A 1 188 ? -62.515 -5.380 108.729 1.00 88.38 188 LYS A N 1
ATOM 1462 C CA . LYS A 1 188 ? -61.781 -5.739 109.950 1.00 88.38 188 LYS A CA 1
ATOM 1463 C C . LYS A 1 188 ? -61.888 -4.650 111.023 1.00 88.38 188 LYS A C 1
ATOM 1465 O O . LYS A 1 188 ? -62.195 -4.957 112.168 1.00 88.38 188 LYS A O 1
ATOM 1470 N N . ASN A 1 189 ? -61.689 -3.386 110.661 1.00 85.38 189 ASN A N 1
ATOM 1471 C CA . ASN A 1 189 ? -61.790 -2.256 111.584 1.00 85.38 189 ASN A CA 1
ATOM 1472 C C . ASN A 1 189 ? -63.218 -2.074 112.115 1.00 85.38 189 ASN A C 1
ATOM 1474 O O . ASN A 1 189 ? -63.390 -1.715 113.276 1.00 85.38 189 ASN A O 1
ATOM 1478 N N . GLN A 1 190 ? -64.244 -2.323 111.295 1.00 84.19 190 GLN A N 1
ATOM 1479 C CA . GLN A 1 190 ? -65.641 -2.331 111.739 1.00 84.19 190 GLN A CA 1
ATOM 1480 C C . GLN A 1 190 ? -65.880 -3.432 112.774 1.00 84.19 190 GLN A C 1
ATOM 1482 O O . GLN A 1 190 ? -66.413 -3.132 113.838 1.00 84.19 190 GLN A O 1
ATOM 1487 N N . LEU A 1 191 ? -65.399 -4.653 112.522 1.00 80.44 191 LEU A N 1
ATOM 1488 C CA . LEU A 1 191 ? -65.464 -5.752 113.491 1.00 80.44 191 LEU A CA 1
ATOM 1489 C C . LEU A 1 191 ? -64.700 -5.428 114.785 1.00 80.44 191 LEU A C 1
ATOM 1491 O O . LEU A 1 191 ? -65.203 -5.677 115.876 1.00 80.44 191 LEU A O 1
ATOM 1495 N N . GLU A 1 192 ? -63.508 -4.832 114.698 1.00 78.94 192 GLU A N 1
ATOM 1496 C CA . GLU A 1 192 ? -62.747 -4.399 115.878 1.00 78.94 192 GLU A CA 1
ATOM 1497 C C . GLU A 1 192 ? -63.461 -3.280 116.651 1.00 78.94 192 GLU A C 1
ATOM 1499 O O . GLU A 1 192 ? -63.430 -3.262 117.881 1.00 78.94 192 GLU A O 1
ATOM 1504 N N . LEU A 1 193 ? -64.114 -2.340 115.962 1.00 78.25 193 LEU A N 1
ATOM 1505 C CA . LEU A 1 193 ? -64.937 -1.309 116.596 1.00 78.25 193 LEU A CA 1
ATOM 1506 C C . LEU A 1 193 ? -66.184 -1.904 117.248 1.00 78.25 193 LEU A C 1
ATOM 1508 O O . LEU A 1 193 ? -66.564 -1.450 118.322 1.00 78.25 193 LEU A O 1
ATOM 1512 N N . GLU A 1 194 ? -66.819 -2.899 116.635 1.00 75.88 194 GLU A N 1
ATOM 1513 C CA . GLU A 1 194 ? -67.928 -3.642 117.236 1.00 75.88 194 GLU A CA 1
ATOM 1514 C C . GLU A 1 194 ? -67.474 -4.395 118.487 1.00 75.88 194 GLU A C 1
ATOM 1516 O O . GLU A 1 194 ? -68.112 -4.258 119.530 1.00 75.88 194 GLU A O 1
ATOM 1521 N N . HIS A 1 195 ? -66.331 -5.083 118.432 1.00 76.00 195 HIS A N 1
ATOM 1522 C CA . HIS A 1 195 ? -65.727 -5.745 119.590 1.00 76.00 195 HIS A CA 1
ATOM 1523 C C . HIS A 1 195 ? -65.399 -4.743 120.704 1.00 76.00 195 HIS A C 1
ATOM 1525 O O . HIS A 1 195 ? -65.802 -4.929 121.845 1.00 76.00 195 HIS A O 1
ATOM 1531 N N . LYS A 1 196 ? -64.751 -3.614 120.383 1.00 71.94 196 LYS A N 1
ATOM 1532 C CA . LYS A 1 196 ? -64.456 -2.554 121.364 1.00 71.94 196 LYS A CA 1
ATOM 1533 C C . LYS A 1 196 ? -65.711 -1.886 121.914 1.00 71.94 196 LYS A C 1
ATOM 1535 O O . LYS A 1 196 ? -65.713 -1.476 123.069 1.00 71.94 196 LYS A O 1
ATOM 1540 N N . LYS A 1 197 ? -66.777 -1.747 121.119 1.00 68.06 197 LYS A N 1
ATOM 1541 C CA . LYS A 1 197 ? -68.077 -1.273 121.613 1.00 68.06 197 LYS A CA 1
ATOM 1542 C C . LYS A 1 197 ? -68.667 -2.283 122.590 1.00 68.06 197 LYS A C 1
ATOM 1544 O O . LYS A 1 197 ? -69.122 -1.864 123.646 1.00 68.06 197 LYS A O 1
ATOM 1549 N N . GLN A 1 198 ? -68.612 -3.580 122.292 1.00 61.56 198 GLN A N 1
ATOM 1550 C CA . GLN A 1 198 ? -69.037 -4.634 123.219 1.00 61.56 198 GLN A CA 1
ATOM 1551 C C . GLN A 1 198 ? -68.204 -4.610 124.516 1.00 61.56 198 GLN A C 1
ATOM 1553 O O . GLN A 1 198 ? -68.787 -4.586 125.598 1.00 61.56 198 GLN A O 1
ATOM 1558 N N . ASP A 1 199 ? -66.878 -4.465 124.424 1.00 59.34 199 ASP A N 1
ATOM 1559 C CA . ASP A 1 199 ? -65.980 -4.335 125.583 1.00 59.34 199 ASP A CA 1
ATOM 1560 C C . ASP A 1 199 ? -66.248 -3.058 126.401 1.00 59.34 199 ASP A C 1
ATOM 1562 O O . ASP A 1 199 ? -66.292 -3.095 127.629 1.00 59.34 199 ASP A O 1
ATOM 1566 N N . ALA A 1 200 ? -66.486 -1.914 125.751 1.00 54.47 200 ALA A N 1
ATOM 1567 C CA . ALA A 1 200 ? -66.826 -0.657 126.424 1.00 54.47 200 ALA A CA 1
ATOM 1568 C C . ALA A 1 200 ? -68.209 -0.712 127.094 1.00 54.47 200 ALA A C 1
ATOM 1570 O O . ALA A 1 200 ? -68.409 -0.119 128.155 1.00 54.47 200 ALA A O 1
ATOM 1571 N N . THR A 1 201 ? -69.148 -1.466 126.517 1.00 55.50 201 THR A N 1
ATOM 1572 C CA . THR A 1 201 ? -70.440 -1.739 127.163 1.00 55.50 201 THR A CA 1
ATOM 1573 C C . THR A 1 201 ? -70.237 -2.585 128.428 1.00 55.50 201 THR A C 1
ATOM 1575 O O . THR A 1 201 ? -70.945 -2.383 129.406 1.00 55.50 201 THR A O 1
ATOM 1578 N N . LEU A 1 202 ? -69.211 -3.446 128.468 1.00 52.25 202 LEU A N 1
ATOM 1579 C CA . LEU A 1 202 ? -68.841 -4.244 129.644 1.00 52.25 202 LEU A CA 1
ATOM 1580 C C . LEU A 1 202 ? -68.085 -3.452 130.736 1.00 52.25 202 LEU A C 1
ATOM 1582 O O . LEU A 1 202 ? -68.126 -3.832 131.901 1.00 52.25 202 LEU A O 1
ATOM 1586 N N . ILE A 1 203 ? -67.413 -2.345 130.389 1.00 48.25 203 ILE A N 1
ATOM 1587 C CA . ILE A 1 203 ? -66.633 -1.502 131.326 1.00 48.25 203 ILE A CA 1
ATOM 1588 C C . ILE A 1 203 ? -67.502 -0.440 132.039 1.00 48.25 203 ILE A C 1
ATOM 1590 O O . ILE A 1 203 ? -67.061 0.172 133.012 1.00 48.25 203 ILE A O 1
ATOM 1594 N N . THR A 1 204 ? -68.752 -0.224 131.613 1.00 46.22 204 THR A N 1
ATOM 1595 C CA . THR A 1 204 ? -69.635 0.810 132.198 1.00 46.22 204 THR A CA 1
ATOM 1596 C C . THR A 1 204 ? -70.614 0.314 133.272 1.00 46.22 204 THR A C 1
ATOM 1598 O O . THR A 1 204 ? -71.330 1.136 133.846 1.00 46.22 204 THR A O 1
ATOM 1601 N N . ASP A 1 205 ? -70.567 -0.968 133.658 1.00 37.34 205 ASP A N 1
ATOM 1602 C CA . ASP A 1 205 ? -71.176 -1.437 134.912 1.00 37.34 205 ASP A CA 1
ATOM 1603 C C . ASP A 1 205 ? -70.264 -1.065 136.099 1.00 37.34 205 ASP A C 1
ATOM 1605 O O . ASP A 1 205 ? -69.171 -1.593 136.297 1.00 37.34 205 ASP A O 1
ATOM 1609 N N . GLY A 1 206 ? -70.687 -0.045 136.847 1.00 44.28 206 GLY A N 1
ATOM 1610 C CA . GLY A 1 206 ? -69.804 0.809 137.635 1.00 44.28 206 GLY A CA 1
ATOM 1611 C C . GLY A 1 206 ? -69.218 0.242 138.935 1.00 44.28 206 GLY A C 1
ATOM 1612 O O . GLY A 1 206 ? -69.927 -0.264 139.805 1.00 44.28 206 GLY A O 1
ATOM 1613 N N . ARG A 1 207 ? -67.922 0.520 139.146 1.00 42.06 207 ARG A N 1
ATOM 1614 C CA . ARG A 1 207 ? -67.333 0.917 140.443 1.00 42.06 207 ARG A CA 1
ATOM 1615 C C . ARG A 1 207 ? -65.894 1.432 140.252 1.00 42.06 207 ARG A C 1
ATOM 1617 O O . ARG A 1 207 ? -65.053 0.703 139.752 1.00 42.06 207 ARG A O 1
ATOM 1624 N N . THR A 1 208 ? -65.624 2.638 140.770 1.00 36.28 208 THR A N 1
ATOM 1625 C CA . THR A 1 208 ? -64.330 3.356 140.962 1.00 36.28 208 THR A CA 1
ATOM 1626 C C . THR A 1 208 ? -63.789 4.257 139.830 1.00 36.28 208 THR A C 1
ATOM 1628 O O . THR A 1 208 ? -63.524 3.780 138.733 1.00 36.28 208 THR A O 1
ATOM 1631 N N . PRO A 1 209 ? -63.551 5.562 140.105 1.00 46.81 209 PRO A N 1
ATOM 1632 C CA . PRO A 1 209 ? -62.714 6.428 139.281 1.00 46.81 209 PRO A CA 1
ATOM 1633 C C . PRO A 1 209 ? -61.276 6.452 139.823 1.00 46.81 209 PRO A C 1
ATOM 1635 O O . PRO A 1 209 ? -61.069 6.651 141.020 1.00 46.81 209 PRO A O 1
ATOM 1638 N N . VAL A 1 210 ? -60.275 6.312 138.952 1.00 35.34 210 VAL A N 1
ATOM 1639 C CA . VAL A 1 210 ? -58.877 6.616 139.291 1.00 35.34 210 VAL A CA 1
ATOM 1640 C C . VAL A 1 210 ? -58.262 7.432 138.159 1.00 35.34 210 VAL A C 1
ATOM 1642 O O . VAL A 1 210 ? -58.053 6.947 137.053 1.00 35.34 210 VAL A O 1
ATOM 1645 N N . ASN A 1 211 ? -58.002 8.698 138.470 1.00 47.06 211 ASN A N 1
ATOM 1646 C CA . ASN A 1 211 ? -57.112 9.582 137.732 1.00 47.06 211 ASN A CA 1
ATOM 1647 C C . ASN A 1 211 ? -55.682 9.269 138.204 1.00 47.06 211 ASN A C 1
ATOM 1649 O O . ASN A 1 211 ? -55.458 9.237 139.415 1.00 47.06 211 ASN A O 1
ATOM 1653 N N . LEU A 1 212 ? -54.724 9.066 137.298 1.00 38.62 212 LEU A N 1
ATOM 1654 C CA . LEU A 1 212 ? -53.307 8.997 137.664 1.00 38.62 212 LEU A CA 1
ATOM 1655 C C . LEU A 1 212 ? -52.453 9.676 136.590 1.00 38.62 212 LEU A C 1
ATOM 1657 O O . LEU A 1 212 ? -52.109 9.093 135.565 1.00 38.62 212 LEU A O 1
ATOM 1661 N N . LEU A 1 213 ? -52.147 10.945 136.844 1.00 43.34 213 LEU A N 1
ATOM 1662 C CA . LEU A 1 213 ? -50.991 11.620 136.277 1.00 43.34 213 LEU A CA 1
ATOM 1663 C C . LEU A 1 213 ? -49.762 11.280 137.137 1.00 43.34 213 LEU A C 1
ATOM 1665 O O . LEU A 1 213 ? -49.834 11.348 138.362 1.00 43.34 213 LEU A O 1
ATOM 1669 N N . ASP A 1 214 ? -48.655 11.041 136.434 1.00 33.38 214 ASP A N 1
ATOM 1670 C CA . ASP A 1 214 ? -47.271 11.407 136.768 1.00 33.38 214 ASP A CA 1
ATOM 1671 C C . ASP A 1 214 ? -46.264 10.330 137.246 1.00 33.38 214 ASP A C 1
ATOM 1673 O O . ASP A 1 214 ? -46.528 9.517 138.130 1.00 33.38 214 ASP A O 1
ATOM 1677 N N . ALA A 1 215 ? -45.061 10.474 136.665 1.00 31.83 215 ALA A N 1
ATOM 1678 C CA . ALA A 1 215 ? -43.714 10.147 137.149 1.00 31.83 215 ALA A CA 1
ATOM 1679 C C . ALA A 1 215 ? -42.877 9.004 136.504 1.00 31.83 215 ALA A C 1
ATOM 1681 O O . ALA A 1 215 ? -43.156 7.813 136.625 1.00 31.83 215 ALA A O 1
ATOM 1682 N N . THR A 1 216 ? -41.700 9.451 136.022 1.00 37.69 216 THR A N 1
ATOM 1683 C CA . THR A 1 216 ? -40.364 8.808 135.876 1.00 37.69 216 THR A CA 1
ATOM 1684 C C . THR A 1 216 ? -40.020 8.177 134.513 1.00 37.69 216 THR A C 1
ATOM 1686 O O . THR A 1 216 ? -40.686 7.256 134.068 1.00 37.69 216 THR A O 1
ATOM 1689 N N . SER A 1 217 ? -39.088 8.682 133.685 1.00 33.03 217 SER A N 1
ATOM 1690 C CA . SER A 1 217 ? -37.694 9.192 133.808 1.00 33.03 217 SER A CA 1
ATOM 1691 C C . SER A 1 217 ? -36.587 8.128 133.825 1.00 33.03 217 SER A C 1
ATOM 1693 O O . SER A 1 217 ? -36.408 7.437 134.820 1.00 33.03 217 SER A O 1
ATOM 1695 N N . GLY A 1 218 ? -35.746 8.180 132.776 1.00 33.19 218 GLY A N 1
ATOM 1696 C CA . GLY A 1 218 ? -34.316 7.808 132.758 1.00 33.19 218 GLY A CA 1
ATOM 1697 C C . GLY A 1 218 ? -33.984 6.437 132.145 1.00 33.19 218 GLY A C 1
ATOM 1698 O O . GLY A 1 218 ? -34.694 5.484 132.409 1.00 33.19 218 GLY A O 1
ATOM 1699 N N . LEU A 1 219 ? -32.918 6.210 131.358 1.00 38.22 219 LEU A N 1
ATOM 1700 C CA . LEU A 1 219 ? -31.666 6.949 131.112 1.00 38.22 219 LEU A CA 1
ATOM 1701 C C . LEU A 1 219 ? -30.841 6.265 129.971 1.00 38.22 219 LEU A C 1
ATOM 1703 O O . LEU A 1 219 ? -30.802 5.043 129.928 1.00 38.22 219 LEU A O 1
ATOM 1707 N N . ILE A 1 220 ? -30.090 7.076 129.191 1.00 38.50 220 ILE A N 1
ATOM 1708 C CA . ILE A 1 220 ? -28.715 6.847 128.632 1.00 38.50 220 ILE A CA 1
ATOM 1709 C C . ILE A 1 220 ? -28.517 5.791 127.509 1.00 38.50 220 ILE A C 1
ATOM 1711 O O . ILE A 1 220 ? -28.930 4.655 127.651 1.00 38.50 220 ILE A O 1
ATOM 1715 N N . GLY A 1 221 ? -27.775 6.023 126.410 1.00 32.59 221 GLY A N 1
ATOM 1716 C CA . GLY A 1 221 ? -26.987 7.173 125.941 1.00 32.59 221 GLY A CA 1
ATOM 1717 C C . GLY A 1 221 ? -25.874 6.777 124.936 1.00 32.59 221 GLY A C 1
ATOM 1718 O O . GLY A 1 221 ? -25.596 5.596 124.767 1.00 32.59 221 GLY A O 1
ATOM 1719 N N . GLN A 1 222 ? -25.208 7.814 124.383 1.00 36.59 222 GLN A N 1
ATOM 1720 C CA . GLN A 1 222 ? -23.863 7.867 123.743 1.00 36.59 222 GLN A CA 1
ATOM 1721 C C . GLN A 1 222 ? -23.732 7.376 122.272 1.00 36.59 222 GLN A C 1
ATOM 1723 O O . GLN A 1 222 ? -24.267 6.339 121.925 1.00 36.59 222 GLN A O 1
ATOM 1728 N N . ALA A 1 223 ? -23.020 8.031 121.335 1.00 31.48 223 ALA A N 1
ATOM 1729 C CA . ALA A 1 223 ? -22.138 9.211 121.349 1.00 31.48 223 ALA A CA 1
ATOM 1730 C C . ALA A 1 223 ? -21.724 9.638 119.905 1.00 31.48 223 ALA A C 1
ATOM 1732 O O . ALA A 1 223 ? -21.606 8.768 119.055 1.00 31.48 223 ALA A O 1
ATOM 1733 N N . ARG A 1 224 ? -21.425 10.952 119.723 1.00 33.38 224 ARG A N 1
ATOM 1734 C CA . ARG A 1 224 ? -20.284 11.607 118.990 1.00 33.38 224 ARG A CA 1
ATOM 1735 C C . ARG A 1 224 ? -20.028 11.260 117.497 1.00 33.38 224 ARG A C 1
ATOM 1737 O O . ARG A 1 224 ? -20.167 10.122 117.107 1.00 33.38 224 ARG A O 1
ATOM 1744 N N . SER A 1 225 ? -19.545 12.113 116.583 1.00 30.91 225 SER A N 1
ATOM 1745 C CA . SER A 1 225 ? -19.014 13.489 116.552 1.00 30.91 22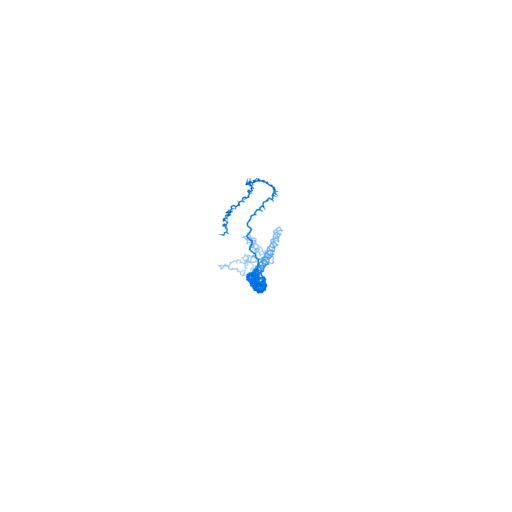5 SER A CA 1
ATOM 1746 C C . SER A 1 225 ? -18.779 13.910 115.076 1.00 30.91 225 SER A C 1
ATOM 1748 O O . SER A 1 225 ? -18.539 13.053 114.239 1.00 30.91 225 SER A O 1
ATOM 1750 N N . ALA A 1 226 ? -18.715 15.229 114.841 1.00 31.64 226 ALA A N 1
ATOM 1751 C CA . ALA A 1 226 ? -17.840 15.960 113.898 1.00 31.64 226 ALA A CA 1
ATOM 1752 C C . ALA A 1 226 ? -17.974 15.815 112.354 1.00 31.64 226 ALA A C 1
ATOM 1754 O O . ALA A 1 226 ? -17.527 14.855 111.744 1.00 31.64 226 ALA A O 1
ATOM 1755 N N . VAL A 1 227 ? -18.489 16.898 111.750 1.00 41.22 227 VAL A N 1
ATOM 1756 C CA . VAL A 1 227 ? -17.928 17.727 110.650 1.00 41.22 227 VAL A CA 1
ATOM 1757 C C . VAL A 1 227 ? -16.883 17.102 109.708 1.00 41.22 227 VAL A C 1
ATOM 1759 O O . VAL A 1 227 ? -15.766 16.831 110.137 1.00 41.22 227 VAL A O 1
ATOM 1762 N N . HIS A 1 228 ? -17.162 17.126 108.395 1.00 37.03 228 HIS A N 1
ATOM 1763 C CA . HIS A 1 228 ? -16.145 17.388 107.363 1.00 37.03 228 HIS A CA 1
ATOM 1764 C C . HIS A 1 228 ? -16.773 17.884 106.041 1.00 37.03 228 HIS A C 1
ATOM 1766 O O . HIS A 1 228 ? -17.617 17.212 105.457 1.00 37.03 228 HIS A O 1
ATOM 1772 N N . VAL A 1 229 ? -16.341 19.061 105.579 1.00 46.34 229 VAL A N 1
ATOM 1773 C CA . VAL A 1 229 ? -16.450 19.539 104.187 1.00 46.34 229 VAL A CA 1
ATOM 1774 C C . VAL A 1 229 ? -15.055 19.415 103.575 1.00 46.34 229 VAL A C 1
ATOM 1776 O O . VAL A 1 229 ? -14.093 19.808 104.239 1.00 46.34 229 VAL A O 1
ATOM 1779 N N . PRO A 1 230 ? -14.939 18.908 102.335 1.00 38.88 230 PRO A N 1
ATOM 1780 C CA . PRO A 1 230 ? -14.143 19.624 101.335 1.00 38.88 230 PRO A CA 1
ATOM 1781 C C . PRO A 1 230 ? -14.707 19.528 99.896 1.00 38.88 230 PRO A C 1
ATOM 1783 O O . PRO A 1 230 ? -15.236 18.507 99.466 1.00 38.88 230 PRO A O 1
ATOM 1786 N N . GLN A 1 231 ? -14.537 20.613 99.139 1.00 36.31 231 GLN A N 1
ATOM 1787 C CA . GLN A 1 231 ? -14.275 20.618 97.685 1.00 36.31 231 GLN A CA 1
ATOM 1788 C C . GLN A 1 231 ? -12.741 20.734 97.482 1.00 36.31 231 GLN A C 1
ATOM 1790 O O . GLN A 1 231 ? -12.067 21.007 98.481 1.00 36.31 231 GLN A O 1
ATOM 1795 N N . PRO A 1 232 ? -12.161 20.755 96.258 1.00 56.56 232 PRO A N 1
ATOM 1796 C CA . PRO A 1 232 ? -12.526 20.204 94.935 1.00 56.56 232 PRO A CA 1
ATOM 1797 C C . PRO A 1 232 ? -11.343 19.400 94.312 1.00 56.56 232 PRO A C 1
ATOM 1799 O O . PRO A 1 232 ? -10.288 19.310 94.922 1.00 56.56 232 PRO A O 1
ATOM 1802 N N . GLU A 1 233 ? -11.503 18.833 93.105 1.00 33.09 233 GLU A N 1
ATOM 1803 C CA . GLU A 1 233 ? -10.546 18.883 91.965 1.00 33.09 233 GLU A CA 1
ATOM 1804 C C . GLU A 1 233 ? -10.946 17.887 90.857 1.00 33.09 233 GLU A C 1
ATOM 1806 O O . GLU A 1 233 ? -11.348 16.760 91.137 1.00 33.09 233 GLU A O 1
ATOM 1811 N N . GLY A 1 234 ? -10.836 18.305 89.589 1.00 37.97 234 GLY A N 1
ATOM 1812 C CA . GLY A 1 234 ? -11.033 17.424 88.432 1.00 37.97 234 GLY A CA 1
ATOM 1813 C C . GLY A 1 234 ? -11.456 18.146 87.152 1.00 37.97 234 GLY A C 1
ATOM 1814 O O . GLY A 1 234 ? -12.616 18.091 86.760 1.00 37.97 234 GLY A O 1
ATOM 1815 N N . GLN A 1 235 ? -10.503 18.826 86.513 1.00 41.19 235 GLN A N 1
ATOM 1816 C CA . GLN A 1 235 ? -10.582 19.339 85.140 1.00 41.19 235 GLN A CA 1
ATOM 1817 C C . GLN A 1 235 ? -10.787 18.199 84.132 1.00 41.19 235 GLN A C 1
ATOM 1819 O O . GLN A 1 235 ? -10.020 17.245 84.182 1.00 41.19 235 GLN A O 1
ATOM 1824 N N . VAL A 1 236 ? -11.677 18.361 83.142 1.00 47.06 236 VAL A N 1
ATOM 1825 C CA . VAL A 1 236 ? -11.388 17.950 81.753 1.00 47.06 236 VAL A CA 1
ATOM 1826 C C . VAL A 1 236 ? -12.059 18.932 80.789 1.00 47.06 236 VAL A C 1
ATOM 1828 O O . VAL A 1 236 ? -13.227 19.282 80.936 1.00 47.06 236 VAL A O 1
ATOM 1831 N N . ALA A 1 237 ? -11.249 19.407 79.849 1.00 40.28 237 ALA A N 1
ATOM 1832 C CA . ALA A 1 237 ? -11.511 20.455 78.881 1.00 40.28 237 ALA A CA 1
ATOM 1833 C C . ALA A 1 237 ? -12.531 20.073 77.793 1.00 40.28 237 ALA A C 1
ATOM 1835 O O . ALA A 1 237 ? -12.586 18.934 77.334 1.00 40.28 237 ALA A O 1
ATOM 1836 N N . LEU A 1 238 ? -13.278 21.082 77.345 1.00 52.00 238 LEU A N 1
ATOM 1837 C CA . LEU A 1 238 ? -13.976 21.123 76.059 1.00 52.00 238 LEU A CA 1
ATOM 1838 C C . LEU A 1 238 ? -12.950 21.311 74.927 1.00 52.00 238 LEU A C 1
ATOM 1840 O O . LEU A 1 238 ? -12.050 22.138 75.096 1.00 52.00 238 LEU A O 1
ATOM 1844 N N . PRO A 1 239 ? -13.102 20.667 73.760 1.00 54.16 239 PRO A N 1
ATOM 1845 C CA . PRO A 1 239 ? -12.551 21.198 72.525 1.00 54.16 239 PRO A CA 1
ATOM 1846 C C . PRO A 1 239 ? -13.595 22.044 71.777 1.00 54.16 239 PRO A C 1
ATOM 1848 O O . PRO A 1 239 ? -14.765 21.676 71.655 1.00 54.16 239 PRO A O 1
ATOM 1851 N N . GLU A 1 240 ? -13.126 23.195 71.302 1.00 54.94 240 GLU A N 1
ATOM 1852 C CA . GLU A 1 240 ? -13.776 24.105 70.356 1.00 54.94 240 GLU A CA 1
ATOM 1853 C C . GLU A 1 240 ? -14.010 23.463 68.973 1.00 54.94 240 GLU A C 1
ATOM 1855 O O . GLU A 1 240 ? -13.367 22.464 68.637 1.00 54.94 240 GLU A O 1
ATOM 1860 N N . PRO A 1 241 ? -14.910 24.035 68.148 1.00 51.84 241 PRO A N 1
ATOM 1861 C CA . PRO A 1 241 ? -15.159 23.565 66.791 1.00 51.84 241 PRO A CA 1
ATOM 1862 C C . PRO A 1 241 ? -14.022 23.969 65.843 1.00 51.84 241 PRO A C 1
ATOM 1864 O O . PRO A 1 241 ? -13.664 25.141 65.737 1.00 51.84 241 PRO A O 1
ATOM 1867 N N . THR A 1 242 ? -13.492 22.998 65.104 1.00 45.47 242 THR A N 1
ATOM 1868 C CA . THR A 1 242 ? -12.587 23.234 63.979 1.00 45.47 242 THR A CA 1
ATOM 1869 C C . THR A 1 242 ? -13.361 23.816 62.800 1.00 45.47 242 THR A C 1
ATOM 1871 O O . THR A 1 242 ? -14.237 23.167 62.229 1.00 45.47 242 THR A O 1
ATOM 1874 N N . THR A 1 243 ? -13.017 25.045 62.433 1.00 46.91 243 THR A N 1
ATOM 1875 C CA . THR A 1 243 ? -13.182 25.575 61.081 1.00 46.91 243 THR A CA 1
ATOM 1876 C C . THR A 1 243 ? -12.183 24.869 60.172 1.00 46.91 243 THR A C 1
ATOM 1878 O O . THR A 1 243 ? -10.979 25.036 60.364 1.00 46.91 243 THR A O 1
ATOM 1881 N N . GLU A 1 244 ? -12.670 24.094 59.206 1.00 48.69 244 GLU A N 1
ATOM 1882 C CA . GLU A 1 244 ? -11.874 23.654 58.061 1.00 48.69 244 GLU A CA 1
ATOM 1883 C C . GLU A 1 244 ? -12.372 24.347 56.796 1.00 48.69 244 GLU A C 1
ATOM 1885 O O . GLU A 1 244 ? -13.562 24.621 56.622 1.00 48.69 244 GLU A O 1
ATOM 1890 N N . GLU A 1 245 ? -11.378 24.722 56.005 1.00 44.72 245 GLU A N 1
ATOM 1891 C CA . GLU A 1 245 ? -11.410 25.610 54.863 1.00 44.72 245 GLU A CA 1
ATOM 1892 C C . GLU A 1 245 ? -12.133 25.008 53.658 1.00 44.72 245 GLU A C 1
ATOM 1894 O O . GLU A 1 245 ? -12.316 23.800 53.517 1.00 44.72 245 GLU A O 1
ATOM 1899 N N . ALA A 1 246 ? -12.551 25.921 52.790 1.00 46.19 246 ALA A N 1
ATOM 1900 C CA . ALA A 1 246 ? -13.016 25.647 51.451 1.00 46.19 246 ALA A CA 1
ATOM 1901 C C . ALA A 1 246 ? -11.860 25.143 50.577 1.00 46.19 246 ALA A C 1
ATOM 1903 O O . ALA A 1 246 ? -10.869 25.854 50.421 1.00 46.19 246 ALA A O 1
ATOM 1904 N N . ASP A 1 247 ? -12.050 23.986 49.949 1.00 44.09 247 ASP A N 1
ATOM 1905 C CA . ASP A 1 247 ? -11.400 23.652 48.685 1.00 44.09 247 ASP A CA 1
ATOM 1906 C C . ASP A 1 247 ? -12.401 23.931 47.553 1.00 44.09 247 ASP A C 1
ATOM 1908 O O . ASP A 1 247 ? -13.402 23.231 47.375 1.00 44.09 247 ASP A O 1
ATOM 1912 N N . ASP A 1 248 ? -12.129 25.022 46.838 1.00 47.47 248 ASP A N 1
ATOM 1913 C CA . ASP A 1 248 ? -12.629 25.322 45.499 1.00 47.47 248 ASP A CA 1
ATOM 1914 C C . ASP A 1 248 ? -11.786 24.500 44.509 1.00 47.47 248 ASP A C 1
ATOM 1916 O O . ASP A 1 248 ? -10.605 24.787 44.320 1.00 47.47 248 ASP A O 1
ATOM 1920 N N . ASP A 1 249 ? -12.389 23.494 43.876 1.00 51.94 249 ASP A N 1
ATOM 1921 C CA . ASP A 1 249 ? -11.870 22.857 42.661 1.00 51.94 249 ASP A CA 1
ATOM 1922 C C . ASP A 1 249 ? -13.059 22.464 41.761 1.00 51.94 249 ASP A C 1
ATOM 1924 O O . ASP A 1 249 ? -13.630 21.373 41.872 1.00 51.94 249 ASP A O 1
ATOM 1928 N N . ALA A 1 250 ? -13.454 23.403 40.891 1.00 47.38 250 ALA A N 1
ATOM 1929 C CA . ALA A 1 250 ? -14.115 23.189 39.595 1.00 47.38 250 ALA A CA 1
ATOM 1930 C C . ALA A 1 250 ? -14.032 24.458 38.727 1.00 47.38 250 ALA A C 1
ATOM 1932 O O . ALA A 1 250 ? -14.549 25.514 39.158 1.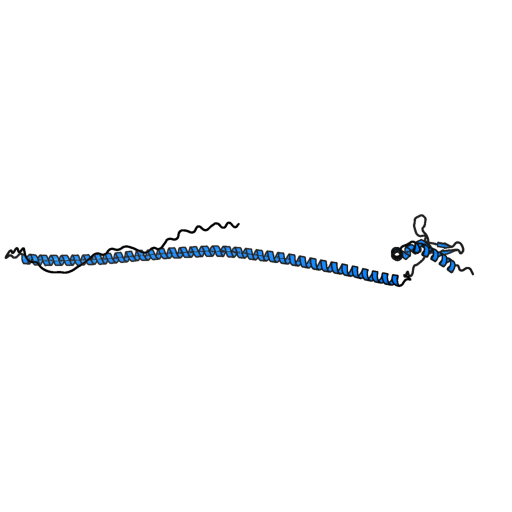00 47.38 250 ALA A O 1
#

pLDDT: mean 81.02, std 20.68, range [30.91, 98.25]

Radius of gyration: 72.49 Å; chains: 1; bounding box: 107×32×205 Å